Protein AF-Q74M76-F1 (afdb_monomer_lite)

Structure (mmCIF, N/CA/C/O backbone):
data_AF-Q74M76-F1
#
_entry.id   AF-Q74M76-F1
#
loop_
_atom_site.group_PDB
_atom_site.id
_atom_site.type_symbol
_atom_site.label_atom_id
_atom_site.label_alt_id
_atom_site.label_comp_id
_atom_site.label_asym_id
_atom_site.label_entity_id
_atom_site.label_seq_id
_atom_site.pdbx_PDB_ins_code
_atom_site.Cartn_x
_atom_site.Cartn_y
_atom_site.Cartn_z
_atom_site.occupancy
_atom_site.B_iso_or_equiv
_atom_site.auth_seq_id
_atom_site.auth_comp_id
_atom_site.auth_asym_id
_atom_site.auth_atom_id
_atom_site.pdbx_PDB_model_num
ATOM 1 N N . MET A 1 1 ? -13.321 13.549 22.723 1.00 61.47 1 MET A N 1
ATOM 2 C CA . MET A 1 1 ? -14.199 13.640 21.532 1.00 61.47 1 MET A CA 1
ATOM 3 C C . MET A 1 1 ? -13.593 14.545 20.461 1.00 61.47 1 MET A C 1
ATOM 5 O O . MET A 1 1 ? -13.295 14.030 19.397 1.00 61.47 1 MET A O 1
ATOM 9 N N . LYS A 1 2 ? -13.282 15.819 20.765 1.00 72.06 2 LYS A N 1
ATOM 10 C CA . LYS A 1 2 ? -12.642 16.755 19.813 1.00 72.06 2 LYS A CA 1
ATOM 11 C C . LYS A 1 2 ? -11.380 16.195 19.132 1.00 72.06 2 LYS A C 1
ATOM 13 O O . LYS A 1 2 ? -11.322 16.181 17.915 1.00 72.06 2 LYS A O 1
ATOM 18 N N . LYS A 1 3 ? -10.432 15.630 19.896 1.00 74.44 3 LYS A N 1
ATOM 19 C CA . LYS A 1 3 ? -9.195 15.039 19.337 1.00 74.44 3 LYS A CA 1
ATOM 20 C C . LYS A 1 3 ? -9.440 13.904 18.320 1.00 74.44 3 LYS A C 1
ATOM 22 O O . LYS A 1 3 ? -8.713 13.821 17.344 1.00 74.44 3 LYS A O 1
ATOM 27 N N . LYS A 1 4 ? -10.477 13.074 18.518 1.00 76.56 4 LYS A N 1
ATOM 28 C CA . LYS A 1 4 ? -10.824 11.963 17.605 1.00 76.56 4 LYS A CA 1
ATOM 29 C C . LYS A 1 4 ? -11.444 12.478 16.301 1.00 76.56 4 LYS A C 1
ATOM 31 O O . LYS A 1 4 ? -11.068 12.036 15.228 1.00 76.56 4 LYS A O 1
ATOM 36 N N . LEU A 1 5 ? -12.338 13.467 16.399 1.00 82.00 5 LEU A N 1
ATOM 37 C CA . LEU A 1 5 ? -12.917 14.120 15.219 1.00 82.00 5 LEU A CA 1
ATOM 38 C C . LEU A 1 5 ? -11.860 14.853 14.384 1.00 82.00 5 LEU A C 1
ATOM 40 O O . LEU A 1 5 ? -11.930 14.814 13.163 1.00 82.00 5 LEU A O 1
ATOM 44 N N . ILE A 1 6 ? -10.885 15.497 15.034 1.00 86.25 6 ILE A N 1
ATOM 45 C CA . ILE A 1 6 ? -9.780 16.177 14.342 1.00 86.25 6 ILE A CA 1
ATOM 46 C C . ILE A 1 6 ? -8.931 15.166 13.563 1.00 86.25 6 ILE A C 1
ATOM 48 O O . ILE A 1 6 ? -8.646 15.396 12.394 1.00 86.25 6 ILE A O 1
ATOM 52 N N . GLY A 1 7 ? -8.574 14.035 14.184 1.00 88.00 7 GLY A N 1
ATOM 53 C CA . GLY A 1 7 ? -7.841 12.966 13.500 1.00 88.00 7 GLY A CA 1
ATOM 54 C C . GLY A 1 7 ? -8.614 12.404 12.303 1.00 88.00 7 GLY A C 1
ATOM 55 O O . GLY A 1 7 ? -8.063 12.284 11.212 1.00 88.00 7 GLY A O 1
ATOM 56 N N . LEU A 1 8 ? -9.910 12.134 12.475 1.00 91.81 8 LEU A N 1
ATOM 57 C CA . LEU A 1 8 ? -10.761 11.662 11.384 1.00 91.81 8 LEU A CA 1
ATOM 58 C C . LEU A 1 8 ? -10.820 12.672 10.228 1.00 91.81 8 LEU A C 1
ATOM 60 O O . LEU A 1 8 ? -10.602 12.296 9.079 1.00 91.81 8 LEU A O 1
ATOM 64 N N . ALA A 1 9 ? -11.047 13.955 10.524 1.00 92.50 9 ALA A N 1
ATOM 65 C CA . ALA A 1 9 ? -11.061 15.011 9.512 1.00 92.50 9 ALA A CA 1
ATOM 66 C C . ALA A 1 9 ? -9.722 15.108 8.761 1.00 92.50 9 ALA A C 1
ATOM 68 O O . ALA A 1 9 ? -9.715 15.298 7.547 1.00 92.50 9 ALA A O 1
ATOM 69 N N . PHE A 1 10 ? -8.600 14.923 9.461 1.00 93.94 10 PHE A N 1
ATOM 70 C CA . PHE A 1 10 ? -7.272 14.876 8.854 1.00 93.94 10 PHE A CA 1
ATOM 71 C C . PHE A 1 10 ? -7.133 13.706 7.867 1.00 93.94 10 PHE A C 1
ATOM 73 O O . PHE A 1 10 ? -6.789 13.940 6.711 1.00 93.94 10 PHE A O 1
ATOM 80 N N . SER A 1 11 ? -7.483 12.478 8.273 1.00 95.12 11 SER A N 1
ATOM 81 C CA . SER A 1 11 ? -7.434 11.307 7.377 1.00 95.12 11 SER A CA 1
ATOM 82 C C . SER A 1 11 ? -8.343 11.459 6.150 1.00 95.12 11 SER A C 1
ATOM 84 O O . SER A 1 11 ? -7.926 11.198 5.028 1.00 95.12 11 SER A O 1
ATOM 86 N N . LEU A 1 12 ? -9.557 11.991 6.329 1.00 95.00 12 LEU A N 1
ATOM 87 C CA . LEU A 1 12 ? -10.479 12.234 5.217 1.00 95.00 12 LEU A CA 1
ATOM 88 C C . LEU A 1 12 ? -9.984 13.341 4.279 1.00 95.00 12 LEU A C 1
ATOM 90 O O . LEU A 1 12 ? -10.232 13.278 3.080 1.00 95.00 12 LEU A O 1
ATOM 94 N N . SER A 1 13 ? -9.271 14.342 4.801 1.00 96.00 13 SER A N 1
ATOM 95 C CA . SER A 1 13 ? -8.668 15.394 3.972 1.00 96.00 13 SER A CA 1
ATOM 96 C C . SER A 1 13 ? -7.556 14.836 3.084 1.00 96.00 13 SER A C 1
ATOM 98 O O . SER A 1 13 ? -7.474 15.212 1.917 1.00 96.00 13 SER A O 1
ATOM 100 N N . ILE A 1 14 ? -6.743 13.911 3.612 1.00 97.19 14 ILE A N 1
ATOM 101 C CA . ILE A 1 14 ? -5.742 13.177 2.825 1.00 97.19 14 ILE A CA 1
ATOM 102 C C . ILE A 1 14 ? -6.441 12.385 1.723 1.00 97.19 14 ILE A C 1
ATOM 104 O O . ILE A 1 14 ? -6.109 12.570 0.557 1.00 97.19 14 ILE A O 1
ATOM 108 N N . LEU A 1 15 ? -7.470 11.608 2.066 1.00 97.69 15 LEU A N 1
ATOM 109 C CA . LEU A 1 15 ? -8.213 10.814 1.091 1.00 97.69 15 LEU A CA 1
ATOM 110 C C . LEU A 1 15 ? -8.810 11.670 -0.035 1.00 97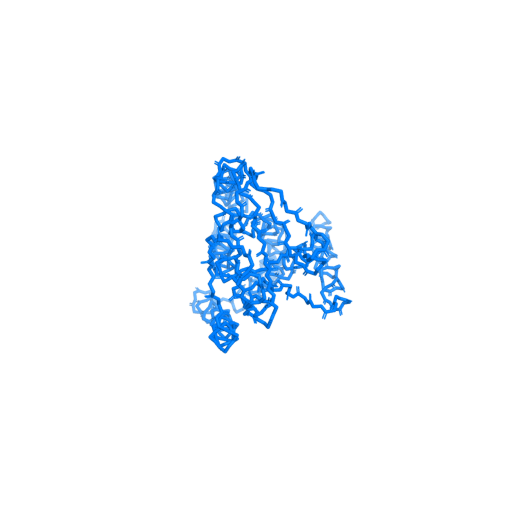.69 15 LEU A C 1
ATOM 112 O O . LEU A 1 15 ? -8.696 11.331 -1.211 1.00 97.69 15 LEU A O 1
ATOM 116 N N . LEU A 1 16 ? -9.430 12.804 0.303 1.00 97.50 16 LEU A N 1
ATOM 117 C CA . LEU A 1 16 ? -9.988 13.724 -0.691 1.00 97.50 16 LEU A CA 1
ATOM 118 C C . LEU A 1 16 ? -8.905 14.300 -1.609 1.00 97.50 16 LEU A C 1
ATOM 120 O O . LEU A 1 16 ? -9.110 14.383 -2.822 1.00 97.50 16 LEU A O 1
ATOM 124 N N . PHE A 1 17 ? -7.749 14.663 -1.051 1.00 97.50 17 PHE A N 1
ATOM 125 C CA . PHE A 1 17 ? -6.602 15.112 -1.834 1.00 97.50 17 PHE A CA 1
ATOM 126 C C . PHE A 1 17 ? -6.082 14.003 -2.760 1.00 97.50 17 PHE A C 1
ATOM 128 O O . PHE A 1 17 ? -5.868 14.247 -3.947 1.00 97.50 17 PHE A O 1
ATOM 135 N N . SER A 1 18 ? -5.955 12.774 -2.263 1.00 97.62 18 SER A N 1
ATOM 136 C CA . SER A 1 18 ? -5.535 11.610 -3.045 1.00 97.62 18 SER A CA 1
ATOM 137 C C . SER A 1 18 ? -6.489 11.315 -4.204 1.00 97.62 18 SER A C 1
ATOM 139 O O . SER A 1 18 ? -6.048 11.093 -5.333 1.00 97.62 18 SER A O 1
ATOM 141 N N . ILE A 1 19 ? -7.804 11.386 -3.967 1.00 97.25 19 ILE A N 1
ATOM 142 C CA . ILE A 1 19 ? -8.823 11.245 -5.017 1.00 97.25 19 ILE A CA 1
ATOM 143 C C . ILE A 1 19 ? -8.666 12.351 -6.063 1.00 97.25 19 ILE A C 1
ATOM 145 O O . ILE A 1 19 ? -8.650 12.060 -7.258 1.00 97.25 19 ILE A O 1
ATOM 149 N N . TYR A 1 20 ? -8.511 13.606 -5.633 1.00 96.88 20 TYR A N 1
ATOM 150 C CA . TYR A 1 20 ? -8.299 14.731 -6.543 1.00 96.88 20 TYR A CA 1
ATOM 151 C C . TYR A 1 20 ? -7.069 14.516 -7.438 1.00 96.88 20 TYR A C 1
ATOM 153 O O . TYR A 1 20 ? -7.154 14.678 -8.658 1.00 96.88 20 TYR A O 1
ATOM 161 N N . VAL A 1 21 ? -5.946 14.081 -6.860 1.00 96.25 21 VAL A N 1
ATOM 162 C CA . VAL A 1 21 ? -4.717 13.757 -7.597 1.00 96.25 21 VAL A CA 1
ATOM 163 C C . VAL A 1 21 ? -4.969 12.672 -8.642 1.00 96.25 21 VAL A C 1
ATOM 165 O O . VAL A 1 21 ? -4.580 12.833 -9.798 1.00 96.25 21 VAL A O 1
ATOM 168 N N . LEU A 1 22 ? -5.638 11.576 -8.277 1.00 95.25 22 LEU A N 1
ATOM 169 C CA . LEU A 1 22 ? -5.870 10.467 -9.204 1.00 95.25 22 LEU A CA 1
ATOM 170 C C . LEU A 1 22 ? -6.842 10.830 -10.330 1.00 95.25 22 LEU A C 1
ATOM 172 O O . LEU A 1 22 ? -6.616 10.420 -11.465 1.00 95.25 22 LEU A O 1
ATOM 176 N N . VAL A 1 23 ? -7.887 11.612 -10.047 1.00 95.31 23 VAL A N 1
ATOM 177 C CA . VAL A 1 23 ? -8.878 12.037 -11.053 1.00 95.31 23 VAL A CA 1
ATOM 178 C C . VAL A 1 23 ? -8.291 13.050 -12.038 1.00 95.31 23 VAL A C 1
ATOM 180 O O . VAL A 1 23 ? -8.629 13.024 -13.218 1.00 95.31 23 VAL A O 1
ATOM 183 N N . THR A 1 24 ? -7.403 13.933 -11.578 1.00 93.25 24 THR A N 1
ATOM 184 C CA . THR A 1 24 ? -6.751 14.942 -12.434 1.00 93.25 24 THR A CA 1
ATOM 185 C C . THR A 1 24 ? -5.546 14.401 -13.204 1.00 93.25 24 THR A C 1
ATOM 187 O O . THR A 1 24 ? -5.075 15.035 -14.149 1.00 93.25 24 THR A O 1
ATOM 190 N N . SER A 1 25 ? -5.047 13.221 -12.836 1.00 90.00 25 SER A N 1
ATOM 191 C CA . SER A 1 25 ? -3.897 12.599 -13.486 1.00 90.00 25 SER A CA 1
ATOM 192 C C . SER A 1 25 ? -4.278 11.934 -14.816 1.00 90.00 25 SER A C 1
ATOM 194 O O . SER A 1 25 ? -5.183 11.102 -14.837 1.00 90.00 25 SER A O 1
ATOM 196 N N . PRO A 1 26 ? -3.532 12.172 -15.918 1.00 86.12 26 PRO A N 1
ATOM 197 C CA . PRO A 1 26 ? -3.818 11.554 -17.221 1.00 86.12 26 PRO A CA 1
ATOM 198 C C . PRO A 1 26 ? -3.800 10.020 -17.200 1.00 86.12 26 PRO A C 1
ATOM 200 O O . PRO A 1 26 ? -4.505 9.365 -17.960 1.00 86.12 26 PRO A O 1
ATOM 203 N N . SER A 1 27 ? -2.962 9.442 -16.335 1.00 86.88 27 SER A N 1
ATOM 204 C CA . SER A 1 27 ? -2.901 8.005 -16.086 1.00 86.88 27 SER A CA 1
ATOM 205 C C . SER A 1 27 ? -2.688 7.777 -14.591 1.00 86.88 27 SER A C 1
ATOM 207 O O . SER A 1 27 ? -1.567 7.992 -14.116 1.00 86.88 27 SER A O 1
ATOM 209 N N . PRO A 1 28 ? -3.719 7.335 -13.846 1.00 82.75 28 PRO A N 1
ATOM 210 C CA . PRO A 1 28 ? -3.622 7.057 -12.411 1.00 82.75 28 PRO A CA 1
ATOM 211 C C . PRO A 1 28 ? -2.528 6.036 -12.070 1.00 82.75 28 PRO A C 1
ATOM 213 O O . PRO A 1 28 ? -1.797 6.200 -11.098 1.00 82.75 28 PRO A O 1
ATOM 216 N N . ILE A 1 29 ? -2.351 5.020 -12.920 1.00 87.88 29 ILE A N 1
ATOM 217 C CA . ILE A 1 29 ? -1.293 4.011 -12.795 1.00 87.88 29 ILE A CA 1
ATOM 218 C C . ILE A 1 29 ? -0.371 4.144 -14.005 1.00 87.88 29 ILE A C 1
ATOM 220 O O . ILE A 1 29 ? -0.730 3.754 -15.118 1.00 87.88 29 ILE A O 1
ATOM 224 N N . LYS A 1 30 ? 0.818 4.720 -13.809 1.00 90.38 30 LYS A N 1
ATOM 225 C CA . LYS A 1 30 ? 1.865 4.763 -14.840 1.00 90.38 30 LYS A CA 1
ATOM 226 C C . LYS A 1 30 ? 2.499 3.373 -14.931 1.00 90.38 30 LYS A C 1
ATOM 228 O O . LYS A 1 30 ? 2.915 2.829 -13.915 1.00 90.38 30 LYS A O 1
ATOM 233 N N . LYS A 1 31 ? 2.542 2.787 -16.126 1.00 90.38 31 LYS A N 1
ATOM 234 C CA . LYS A 1 31 ? 3.008 1.410 -16.366 1.00 90.38 31 LYS A CA 1
ATOM 235 C C . LYS A 1 31 ? 4.448 1.416 -16.872 1.00 90.38 31 LYS A C 1
ATOM 237 O O . LYS A 1 31 ? 4.804 2.288 -17.665 1.00 90.38 31 LYS A O 1
ATOM 242 N N . ASP A 1 32 ? 5.255 0.467 -16.420 1.00 88.69 32 ASP A N 1
ATOM 243 C CA . ASP A 1 32 ? 6.549 0.158 -17.030 1.00 88.69 32 ASP A CA 1
ATOM 244 C C . ASP A 1 32 ? 6.384 -0.772 -18.250 1.00 88.69 32 ASP A C 1
ATOM 246 O O . ASP A 1 32 ? 5.267 -1.142 -18.628 1.00 88.69 32 ASP A O 1
ATOM 250 N N . VAL A 1 33 ? 7.499 -1.178 -18.862 1.00 87.50 33 VAL A N 1
ATOM 251 C CA . VAL A 1 33 ? 7.494 -2.100 -20.012 1.00 87.50 33 VAL A CA 1
ATOM 252 C C . VAL A 1 33 ? 6.991 -3.502 -19.671 1.00 87.50 33 VAL A C 1
ATOM 254 O O . VAL A 1 33 ? 6.456 -4.174 -20.551 1.00 87.50 33 VAL A O 1
ATOM 257 N N . SER A 1 34 ? 7.085 -3.942 -18.413 1.00 88.06 34 SER A N 1
ATOM 258 C CA . SER A 1 34 ? 6.547 -5.239 -17.986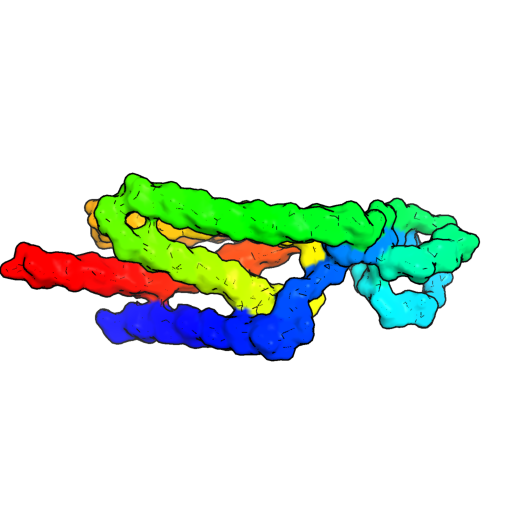 1.00 88.06 34 SER A CA 1
ATOM 259 C C . SER A 1 34 ? 5.014 -5.261 -17.993 1.00 88.06 34 SER A C 1
ATOM 261 O O . SER A 1 34 ? 4.419 -6.290 -18.308 1.00 88.06 34 SER A O 1
ATOM 263 N N . LEU A 1 35 ? 4.367 -4.121 -17.716 1.00 89.19 35 LEU A N 1
ATOM 264 C CA . LEU A 1 35 ? 2.907 -3.971 -17.751 1.00 89.19 35 LEU A CA 1
ATOM 265 C C . LEU A 1 35 ? 2.363 -3.451 -19.088 1.00 89.19 35 LEU A C 1
ATOM 267 O O . LEU A 1 35 ? 1.252 -3.815 -19.476 1.00 89.19 35 LEU A O 1
ATOM 271 N N . ALA A 1 36 ? 3.096 -2.578 -19.780 1.00 87.31 36 ALA A N 1
ATOM 272 C CA . ALA A 1 36 ? 2.669 -1.994 -21.054 1.00 87.31 36 ALA A CA 1
ATOM 273 C C . ALA A 1 36 ? 3.076 -2.838 -22.276 1.00 87.31 36 ALA A C 1
ATOM 275 O O . ALA A 1 36 ? 2.434 -2.753 -23.322 1.00 87.31 36 ALA A O 1
ATOM 276 N N . GLY A 1 37 ? 4.108 -3.671 -22.137 1.00 87.69 37 GLY A N 1
ATOM 277 C CA . GLY A 1 37 ? 4.821 -4.281 -23.254 1.00 87.69 37 GLY A CA 1
ATOM 278 C C . GLY A 1 37 ? 5.985 -3.407 -23.714 1.00 87.69 37 GLY A C 1
ATOM 279 O O . GLY A 1 37 ? 5.876 -2.185 -23.789 1.00 87.69 37 GLY A O 1
ATOM 280 N N . GLY A 1 38 ? 7.108 -4.037 -24.035 1.00 88.44 38 GLY A N 1
ATOM 281 C CA . GLY A 1 38 ? 8.336 -3.345 -24.403 1.00 88.44 38 GLY A CA 1
ATOM 282 C C . GLY A 1 38 ? 9.569 -4.199 -24.165 1.00 88.44 38 GLY A C 1
ATOM 283 O O . GLY A 1 38 ? 9.479 -5.412 -23.962 1.00 88.44 38 GLY A O 1
ATOM 284 N N . VAL A 1 39 ? 10.730 -3.562 -24.216 1.00 86.69 39 VAL A N 1
ATOM 285 C CA . VAL A 1 39 ? 12.017 -4.208 -23.974 1.00 86.69 39 VAL A CA 1
ATOM 286 C C . VAL A 1 39 ? 12.793 -3.387 -22.958 1.00 86.69 39 VAL A C 1
ATOM 288 O O . VAL A 1 39 ? 12.925 -2.174 -23.098 1.00 86.69 39 VAL A O 1
ATOM 291 N N . GLU A 1 40 ? 13.292 -4.073 -21.940 1.00 87.50 40 GLU A N 1
ATOM 292 C CA . GLU A 1 40 ? 14.191 -3.534 -20.929 1.00 87.50 40 GLU A CA 1
ATOM 293 C C . GLU A 1 40 ? 15.625 -3.899 -21.332 1.00 87.50 40 GLU A C 1
ATOM 295 O O . GLU A 1 40 ? 15.964 -5.081 -21.435 1.00 87.50 40 GLU A O 1
ATOM 300 N N . PHE A 1 41 ? 16.460 -2.899 -21.602 1.00 85.25 41 PHE A N 1
ATOM 301 C CA . PHE A 1 41 ? 17.867 -3.079 -21.962 1.00 85.25 41 PHE A CA 1
ATOM 302 C C . PHE A 1 41 ? 18.773 -2.861 -20.752 1.00 85.25 41 PHE A C 1
ATOM 304 O O . PHE A 1 41 ? 18.584 -1.908 -20.002 1.00 85.25 41 PHE A O 1
ATOM 311 N N . TYR A 1 42 ? 19.795 -3.702 -20.609 1.00 84.19 42 TYR A N 1
ATOM 312 C CA . TYR A 1 42 ? 20.839 -3.594 -19.593 1.00 84.19 42 TYR A CA 1
ATOM 313 C C . TYR A 1 42 ? 22.138 -3.198 -20.277 1.00 84.19 42 TYR A C 1
ATOM 315 O O . TYR A 1 42 ? 22.800 -4.028 -20.909 1.00 84.19 42 TYR A O 1
ATOM 323 N N . ILE A 1 43 ? 22.496 -1.923 -20.165 1.00 80.56 43 ILE A N 1
ATOM 324 C CA . ILE A 1 43 ? 23.662 -1.382 -20.854 1.00 80.56 43 ILE A CA 1
ATOM 325 C C . ILE A 1 43 ? 24.769 -1.090 -19.843 1.00 80.56 43 ILE A C 1
ATOM 327 O O . ILE A 1 43 ? 24.556 -0.286 -18.936 1.00 80.56 43 ILE A O 1
ATOM 331 N N . PRO A 1 44 ? 25.947 -1.724 -19.958 1.00 80.69 44 PRO A N 1
ATOM 332 C CA . PRO A 1 44 ? 27.071 -1.451 -19.070 1.00 80.69 44 PRO A CA 1
ATOM 333 C C . PRO A 1 44 ? 27.506 0.020 -19.138 1.00 80.69 44 PRO A C 1
ATOM 335 O O . PRO A 1 44 ? 27.642 0.583 -20.226 1.00 80.69 44 PRO A O 1
ATOM 338 N N . LYS A 1 45 ? 27.801 0.635 -17.987 1.00 76.50 45 LYS A N 1
ATOM 339 C CA . LYS A 1 45 ? 28.239 2.046 -17.909 1.00 76.50 45 LYS A CA 1
ATOM 340 C C . LYS A 1 45 ? 29.556 2.355 -18.632 1.00 76.50 45 LYS A C 1
ATOM 342 O O . LYS A 1 45 ? 29.859 3.514 -18.885 1.00 76.50 45 LYS A O 1
ATOM 347 N N . ASN A 1 46 ? 30.349 1.336 -18.953 1.00 74.31 46 ASN A N 1
ATOM 348 C CA . ASN A 1 46 ? 31.618 1.493 -19.661 1.00 74.31 46 ASN A CA 1
ATOM 349 C C . ASN A 1 46 ? 31.458 1.704 -21.183 1.00 74.31 46 ASN A C 1
ATOM 351 O O . ASN A 1 46 ? 32.461 1.912 -21.862 1.00 74.31 46 ASN A O 1
ATOM 355 N N . GLN A 1 47 ? 30.233 1.661 -21.723 1.00 70.25 47 GLN A N 1
ATOM 356 C CA . GLN A 1 47 ? 29.951 1.945 -23.132 1.00 70.25 47 GLN A CA 1
ATOM 357 C C . GLN A 1 47 ? 29.510 3.400 -23.340 1.00 70.25 47 GLN A C 1
ATOM 359 O O . GLN A 1 47 ? 28.655 3.920 -22.624 1.00 70.25 47 GLN A O 1
ATOM 364 N N . THR A 1 48 ? 30.048 4.056 -24.371 1.00 65.00 48 THR A N 1
ATOM 365 C CA . THR A 1 48 ? 29.613 5.389 -24.808 1.00 65.00 48 THR A CA 1
ATOM 366 C C . THR A 1 48 ? 28.241 5.307 -25.477 1.00 65.00 48 THR A C 1
ATOM 368 O O . THR A 1 48 ? 28.105 4.911 -26.635 1.00 65.00 48 THR A O 1
ATOM 371 N N . LEU A 1 49 ? 27.202 5.689 -24.734 1.00 66.81 49 LEU A N 1
ATOM 372 C CA . LEU A 1 49 ? 25.822 5.738 -25.209 1.00 66.81 49 LEU A CA 1
ATOM 373 C C . LEU A 1 49 ? 25.454 7.124 -25.734 1.00 66.81 49 LEU A C 1
ATOM 375 O O . LEU A 1 49 ? 25.632 8.132 -25.052 1.00 66.81 49 LEU A O 1
ATOM 379 N N . ASN A 1 50 ? 24.835 7.168 -26.914 1.00 67.94 50 ASN A N 1
ATOM 380 C CA . ASN A 1 50 ? 24.160 8.369 -27.387 1.00 67.94 50 ASN A CA 1
ATOM 381 C C . ASN A 1 50 ? 22.756 8.443 -26.760 1.00 67.94 50 ASN A C 1
ATOM 383 O O . ASN A 1 50 ? 21.775 8.001 -27.355 1.00 67.94 50 ASN A O 1
ATOM 387 N N . LEU A 1 51 ? 22.662 8.989 -25.542 1.00 64.44 51 LEU A N 1
ATOM 388 C CA . LEU A 1 51 ? 21.410 9.099 -24.768 1.00 64.44 51 LEU A CA 1
ATOM 389 C C . LEU A 1 51 ? 20.299 9.869 -25.505 1.00 64.44 51 LEU A C 1
ATOM 391 O O . LEU A 1 51 ? 19.117 9.693 -25.219 1.00 64.44 51 LEU A O 1
ATOM 395 N N . THR A 1 52 ? 20.662 10.678 -26.500 1.00 63.78 52 THR A N 1
ATOM 396 C CA . THR A 1 52 ? 19.724 11.403 -27.365 1.00 63.78 52 THR A CA 1
ATOM 397 C C . THR A 1 52 ? 18.831 10.480 -28.201 1.00 63.78 52 THR A C 1
ATOM 399 O O . THR A 1 52 ? 17.725 10.882 -28.560 1.00 63.78 52 THR A O 1
ATOM 402 N N . GLU A 1 53 ? 19.271 9.245 -28.479 1.00 64.75 53 GLU A N 1
ATOM 403 C CA . GLU A 1 53 ? 18.471 8.220 -29.172 1.00 64.75 53 GLU A CA 1
ATOM 404 C C . GLU A 1 53 ? 17.382 7.613 -28.273 1.00 64.75 53 GLU A C 1
ATOM 406 O O . GLU A 1 53 ? 16.425 7.032 -28.774 1.00 64.75 53 GLU A O 1
ATOM 411 N N . PHE A 1 54 ? 17.479 7.812 -26.955 1.00 65.81 54 PHE A N 1
ATOM 412 C CA . PHE A 1 54 ? 16.586 7.246 -25.944 1.00 65.81 54 PHE A CA 1
ATOM 413 C C . PHE A 1 54 ? 15.668 8.304 -25.309 1.00 65.81 54 PHE A C 1
ATOM 415 O O . PHE A 1 54 ? 15.245 8.157 -24.166 1.00 65.81 54 PHE A O 1
ATOM 422 N N . LYS A 1 55 ? 15.341 9.384 -26.034 1.00 57.44 55 LYS A N 1
ATOM 423 C CA . LYS A 1 55 ? 14.584 10.548 -25.520 1.00 57.44 55 LYS A CA 1
ATOM 424 C C . LYS A 1 55 ? 13.261 10.217 -24.811 1.00 57.44 55 LYS A C 1
ATOM 426 O O . LYS A 1 55 ? 12.849 10.973 -23.939 1.00 57.44 55 LYS A O 1
ATOM 431 N N . ASN A 1 56 ? 12.613 9.111 -25.180 1.00 59.41 56 ASN A N 1
ATOM 432 C CA . ASN A 1 56 ? 11.345 8.657 -24.598 1.00 59.41 56 ASN A CA 1
ATOM 433 C C . ASN A 1 56 ? 11.503 7.463 -23.639 1.00 59.41 56 ASN A C 1
ATOM 435 O O . ASN A 1 56 ? 10.504 6.928 -23.154 1.00 59.41 56 ASN A O 1
ATOM 439 N N . ALA A 1 57 ? 12.735 7.030 -23.375 1.00 65.06 57 ALA A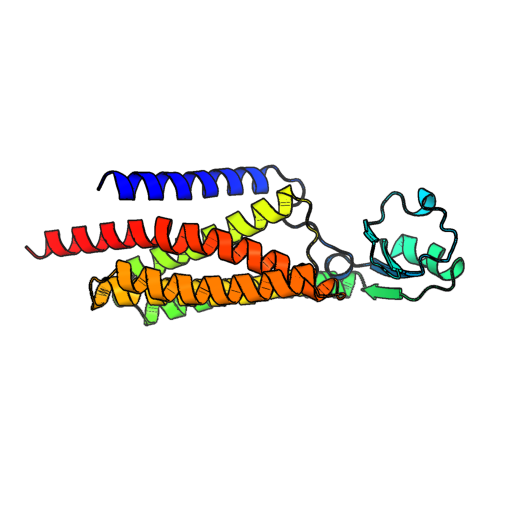 N 1
ATOM 440 C CA . ALA A 1 57 ? 13.013 5.874 -22.545 1.00 65.06 57 ALA A CA 1
ATOM 441 C C . ALA A 1 57 ? 13.123 6.254 -21.065 1.00 65.06 57 ALA A C 1
ATOM 443 O O . ALA A 1 57 ? 13.564 7.348 -20.708 1.00 65.06 57 ALA A O 1
ATOM 444 N N . ILE A 1 58 ? 12.742 5.332 -20.180 1.00 60.78 58 ILE A N 1
ATOM 445 C CA . ILE A 1 58 ? 13.026 5.488 -18.749 1.00 60.78 58 ILE A CA 1
ATOM 446 C C . ILE A 1 58 ? 14.430 4.967 -18.527 1.00 60.78 58 ILE A C 1
ATOM 448 O O . ILE A 1 58 ? 14.671 3.779 -18.723 1.00 60.78 58 ILE A O 1
ATOM 452 N N . ILE A 1 59 ? 15.335 5.850 -18.122 1.00 68.19 59 ILE A N 1
ATOM 453 C CA . ILE A 1 59 ? 16.704 5.482 -17.783 1.00 68.19 59 ILE A CA 1
ATOM 454 C C . ILE A 1 59 ? 16.781 5.393 -16.263 1.00 68.19 59 ILE A C 1
ATOM 456 O O . ILE A 1 59 ? 16.616 6.396 -15.569 1.00 68.19 59 ILE A O 1
ATOM 460 N N . LYS A 1 60 ? 17.010 4.189 -15.746 1.00 72.31 60 LYS A N 1
ATOM 461 C CA . LYS A 1 60 ? 17.381 3.973 -14.347 1.00 72.31 60 LYS A CA 1
ATOM 462 C C . LYS A 1 60 ? 18.870 3.691 -14.281 1.00 72.31 60 LYS A C 1
ATOM 464 O O . LYS A 1 60 ? 19.400 2.893 -15.053 1.00 72.31 60 LYS A O 1
ATOM 469 N N . GLU A 1 61 ? 19.543 4.357 -13.361 1.00 68.75 61 GLU A N 1
ATOM 470 C CA . GLU A 1 61 ? 20.978 4.225 -13.182 1.00 68.75 61 GLU A CA 1
ATOM 471 C C . GLU A 1 61 ? 21.275 3.318 -11.988 1.00 68.75 61 GLU A C 1
ATOM 473 O O . GLU A 1 61 ? 20.801 3.558 -10.881 1.00 68.75 61 GLU A O 1
ATOM 478 N N . THR A 1 62 ? 22.068 2.275 -12.221 1.00 71.38 62 THR A N 1
ATOM 479 C CA . THR A 1 62 ? 22.624 1.411 -11.169 1.00 71.38 62 THR A CA 1
ATOM 480 C C . THR A 1 62 ? 24.142 1.567 -11.129 1.00 71.38 62 THR A C 1
ATOM 482 O O . THR A 1 62 ? 24.723 2.209 -12.005 1.00 71.38 62 THR A O 1
ATOM 485 N N . ASP A 1 63 ? 24.823 0.968 -10.153 1.00 72.25 63 ASP A N 1
ATOM 486 C CA . ASP A 1 63 ? 26.288 1.059 -10.052 1.00 72.25 63 ASP A CA 1
ATOM 487 C C . ASP A 1 63 ? 27.014 0.503 -11.291 1.00 72.25 63 ASP A C 1
ATOM 489 O O . ASP A 1 63 ? 28.079 0.993 -11.656 1.00 72.25 63 ASP A O 1
ATOM 493 N N . GLN A 1 64 ? 26.428 -0.492 -11.968 1.00 75.00 64 GLN A N 1
ATOM 494 C CA . GLN A 1 64 ? 27.067 -1.239 -13.064 1.00 75.00 64 GLN A CA 1
ATOM 495 C C . GLN A 1 64 ? 26.405 -0.999 -14.436 1.00 75.00 64 GLN A C 1
ATOM 497 O O . GLN A 1 64 ? 27.089 -0.996 -15.463 1.00 75.00 64 GLN A O 1
ATOM 502 N N . TYR A 1 65 ? 25.086 -0.775 -14.464 1.00 77.69 65 TYR A N 1
ATOM 503 C CA . TYR A 1 65 ? 24.284 -0.711 -15.690 1.00 77.69 65 TYR A CA 1
ATOM 504 C C . TYR A 1 65 ? 23.365 0.518 -15.738 1.00 77.69 65 TYR A C 1
ATOM 506 O O . TYR A 1 65 ? 22.818 0.943 -14.717 1.00 77.69 65 TYR A O 1
ATOM 514 N N . TYR A 1 66 ? 23.118 1.019 -16.945 1.00 78.62 66 TYR A N 1
ATOM 515 C CA . TYR A 1 66 ? 21.914 1.770 -17.283 1.00 78.62 66 TYR A CA 1
ATOM 516 C C . TYR A 1 66 ? 20.817 0.782 -17.679 1.00 78.62 66 TYR A C 1
ATOM 518 O O . TYR A 1 66 ? 21.007 -0.026 -18.591 1.00 78.62 66 TYR A O 1
ATOM 526 N N . ILE A 1 67 ? 19.678 0.844 -16.994 1.00 80.31 67 ILE A N 1
ATOM 527 C CA . ILE A 1 67 ? 18.473 0.098 -17.355 1.00 80.31 67 ILE A CA 1
ATOM 528 C C . ILE A 1 67 ? 17.592 1.035 -18.169 1.00 80.31 67 ILE A C 1
ATOM 530 O O . ILE A 1 67 ? 17.235 2.111 -17.686 1.00 80.31 67 ILE A O 1
ATOM 534 N N . ILE A 1 68 ? 17.284 0.644 -19.404 1.00 83.25 68 ILE A N 1
ATOM 535 C CA . ILE A 1 68 ? 16.553 1.480 -20.354 1.00 83.25 68 ILE A CA 1
ATOM 536 C C . ILE A 1 68 ? 15.292 0.764 -20.828 1.00 83.25 68 ILE A C 1
ATOM 538 O O . ILE A 1 68 ? 15.363 -0.247 -21.527 1.00 83.25 68 ILE A O 1
ATOM 542 N N . ASP A 1 69 ? 14.145 1.338 -20.487 1.00 84.69 69 ASP A N 1
ATOM 543 C CA . ASP A 1 69 ? 12.828 0.853 -20.895 1.00 84.69 69 ASP A CA 1
ATOM 544 C C . ASP A 1 69 ? 12.407 1.477 -22.225 1.00 84.69 69 ASP A C 1
ATOM 546 O O . ASP A 1 69 ? 12.231 2.697 -22.312 1.00 84.69 69 ASP A O 1
ATOM 550 N N . VAL A 1 70 ? 12.195 0.645 -23.246 1.00 84.81 70 VAL A N 1
ATOM 551 C CA . VAL A 1 70 ? 11.850 1.094 -24.600 1.00 84.81 70 VAL A CA 1
ATOM 552 C C . VAL A 1 70 ? 10.562 0.422 -25.094 1.00 84.81 70 VAL A C 1
ATOM 554 O O . VAL A 1 70 ? 10.381 -0.785 -24.889 1.00 84.81 70 VAL A O 1
ATOM 557 N N . PRO A 1 71 ? 9.664 1.155 -25.784 1.00 84.31 71 PRO A N 1
ATOM 558 C CA . PRO A 1 71 ? 8.515 0.563 -26.463 1.00 84.31 71 PRO A CA 1
ATOM 559 C C . PRO A 1 71 ? 8.910 -0.537 -27.458 1.00 84.31 71 PRO A C 1
ATOM 561 O O . PRO A 1 71 ? 9.956 -0.482 -28.106 1.00 84.31 71 PRO A O 1
ATOM 564 N N . TYR A 1 72 ? 8.036 -1.532 -27.621 1.00 81.81 72 TYR A N 1
ATOM 565 C CA . TYR A 1 72 ? 8.314 -2.728 -28.427 1.00 81.81 72 TYR A CA 1
ATOM 566 C C . TYR A 1 72 ? 8.710 -2.415 -29.883 1.00 81.81 72 TYR A C 1
ATOM 568 O O . TYR A 1 72 ? 9.607 -3.048 -30.435 1.00 81.81 72 TYR A O 1
ATOM 576 N N . GLU A 1 73 ? 8.071 -1.414 -30.491 1.00 80.31 73 GLU A N 1
ATOM 577 C CA . GLU A 1 73 ? 8.306 -1.011 -31.885 1.00 80.31 73 GLU A CA 1
ATOM 578 C C . GLU A 1 73 ? 9.697 -0.397 -32.106 1.00 80.31 73 GLU A C 1
ATOM 580 O O . GLU A 1 73 ? 10.324 -0.604 -33.147 1.00 80.31 73 GLU A O 1
ATOM 585 N N . GLU A 1 74 ? 10.210 0.327 -31.112 1.00 80.00 74 GLU A N 1
ATOM 586 C CA . GLU A 1 74 ? 11.512 0.997 -31.172 1.00 80.00 74 GLU A CA 1
ATOM 587 C C . GLU A 1 74 ? 12.663 0.054 -30.787 1.00 80.00 74 GLU A C 1
ATOM 589 O O . GLU A 1 74 ? 13.789 0.207 -31.268 1.00 80.00 74 GLU A O 1
ATOM 594 N N . ALA A 1 75 ? 12.376 -0.978 -29.988 1.00 82.00 75 ALA A N 1
ATOM 595 C CA . ALA A 1 75 ? 13.375 -1.902 -29.462 1.00 82.00 75 ALA A CA 1
ATOM 596 C C . ALA A 1 75 ? 14.159 -2.658 -30.548 1.00 82.00 75 ALA A C 1
ATOM 598 O O . ALA A 1 75 ? 15.352 -2.921 -30.379 1.00 82.00 75 ALA A O 1
ATOM 599 N N . ASN A 1 76 ? 13.530 -2.981 -31.683 1.00 79.75 76 ASN A N 1
ATOM 600 C CA . ASN A 1 76 ? 14.193 -3.717 -32.766 1.00 79.75 76 ASN A CA 1
ATOM 601 C C . ASN A 1 76 ? 15.362 -2.935 -33.384 1.00 79.75 76 ASN A C 1
ATOM 603 O O . ASN A 1 76 ? 16.378 -3.537 -33.722 1.00 79.75 76 ASN A O 1
ATOM 607 N N . LYS A 1 77 ? 15.259 -1.599 -33.461 1.00 78.75 77 LYS A N 1
ATOM 608 C CA . LYS A 1 77 ? 16.333 -0.730 -33.979 1.00 78.75 77 LYS A CA 1
ATOM 609 C C . LYS A 1 77 ? 17.557 -0.716 -33.056 1.00 78.75 77 LYS A C 1
ATOM 611 O O . LYS A 1 77 ? 18.686 -0.587 -33.521 1.00 78.75 77 LYS A O 1
ATOM 616 N N . ILE A 1 78 ? 17.332 -0.863 -31.751 1.00 77.81 78 ILE A N 1
ATOM 617 C CA . ILE A 1 78 ? 18.380 -0.835 -30.722 1.00 77.81 78 ILE A CA 1
ATOM 618 C C . ILE A 1 78 ? 19.088 -2.190 -30.653 1.00 77.81 78 ILE A C 1
ATOM 620 O O . ILE A 1 78 ? 20.317 -2.230 -30.660 1.00 77.81 78 ILE A O 1
ATOM 624 N N . LYS A 1 79 ? 18.327 -3.295 -30.686 1.00 79.81 79 LYS A N 1
ATOM 625 C CA . LYS A 1 79 ? 18.866 -4.668 -30.704 1.00 79.81 79 LYS A CA 1
ATOM 626 C C . LYS A 1 79 ? 19.842 -4.908 -31.857 1.00 79.81 79 LYS A C 1
ATOM 628 O O . LYS A 1 79 ? 20.828 -5.610 -31.680 1.00 79.81 79 LYS A O 1
ATOM 633 N N . SER A 1 80 ? 19.580 -4.333 -33.033 1.00 75.38 80 SER A N 1
ATOM 634 C CA . SER A 1 80 ? 20.470 -4.474 -34.193 1.00 75.38 80 SER A CA 1
ATOM 635 C C . SER A 1 80 ? 21.746 -3.635 -34.101 1.00 75.38 80 SER A C 1
ATOM 637 O O . SER A 1 80 ? 22.706 -3.914 -34.812 1.00 75.38 80 SER A O 1
ATOM 639 N N . LYS A 1 81 ? 21.749 -2.581 -33.277 1.00 75.19 81 LYS A N 1
ATOM 640 C CA . LYS A 1 81 ? 22.827 -1.584 -33.221 1.00 75.19 81 LYS A CA 1
ATOM 641 C C . LYS A 1 81 ? 23.785 -1.803 -32.050 1.00 75.19 81 LYS A C 1
ATOM 643 O O . LYS A 1 81 ? 24.957 -1.454 -32.160 1.00 75.19 81 LYS A O 1
ATOM 648 N N . TYR A 1 82 ? 23.307 -2.386 -30.953 1.00 73.62 82 TYR A N 1
ATOM 649 C CA . TYR A 1 82 ? 24.077 -2.568 -29.725 1.00 73.62 82 TYR A CA 1
ATOM 650 C C . TYR A 1 82 ? 24.058 -4.031 -29.269 1.00 73.62 82 TYR A C 1
ATOM 652 O O . TYR A 1 82 ? 23.000 -4.652 -29.198 1.00 73.62 82 TYR A O 1
ATOM 660 N N . ASN A 1 83 ? 25.226 -4.570 -28.904 1.00 73.75 83 ASN A N 1
ATOM 661 C CA . ASN A 1 83 ? 25.331 -5.888 -28.274 1.00 73.75 83 ASN A CA 1
ATOM 662 C C . ASN A 1 83 ? 25.065 -5.761 -26.766 1.00 73.75 83 ASN A C 1
ATOM 664 O O . ASN A 1 83 ? 25.996 -5.647 -25.967 1.00 73.75 83 ASN A O 1
ATOM 668 N N . VAL A 1 84 ? 23.787 -5.694 -26.400 1.00 78.62 84 VAL A N 1
ATOM 669 C CA . VAL A 1 84 ? 23.323 -5.452 -25.028 1.00 78.62 84 VAL A CA 1
ATOM 670 C C . VAL A 1 84 ? 22.406 -6.572 -24.561 1.00 78.62 84 VAL A C 1
ATOM 672 O O . VAL A 1 84 ? 21.604 -7.103 -25.330 1.00 78.62 84 VAL A O 1
ATOM 675 N N . SER A 1 85 ? 22.503 -6.915 -23.279 1.00 84.38 85 SER A N 1
ATOM 676 C CA . SER A 1 85 ? 21.555 -7.826 -22.641 1.00 84.38 85 SER A CA 1
ATOM 677 C C . SER A 1 85 ? 20.187 -7.154 -22.560 1.00 84.38 85 SER A C 1
ATOM 679 O O . SER A 1 85 ? 20.094 -5.965 -22.258 1.00 84.38 85 SER A O 1
ATOM 681 N N . TYR A 1 86 ? 19.114 -7.899 -22.815 1.00 86.19 86 TYR A N 1
ATOM 682 C CA . TYR A 1 86 ? 17.760 -7.354 -22.764 1.00 86.19 86 TYR A CA 1
ATOM 683 C C . TYR A 1 86 ? 16.742 -8.366 -22.247 1.00 86.19 86 TYR A C 1
ATOM 685 O O . TYR A 1 86 ? 16.940 -9.579 -22.328 1.00 86.19 86 TYR A O 1
ATOM 693 N N . ARG A 1 87 ? 15.622 -7.848 -21.747 1.00 87.12 87 ARG A N 1
ATOM 694 C CA . ARG A 1 87 ? 14.440 -8.610 -21.351 1.00 87.12 87 ARG A CA 1
ATOM 695 C C . ARG A 1 87 ? 13.240 -8.098 -22.136 1.00 87.12 87 ARG A C 1
ATOM 697 O O . ARG A 1 87 ? 12.961 -6.905 -22.150 1.00 87.12 87 ARG A O 1
ATOM 704 N N . GLU A 1 88 ? 12.544 -9.000 -22.815 1.00 88.62 88 GLU A N 1
ATOM 705 C CA . GLU A 1 88 ? 11.431 -8.651 -23.698 1.00 88.62 88 GLU A CA 1
ATOM 706 C C . GLU A 1 88 ? 10.081 -9.025 -23.085 1.00 88.62 88 GLU A C 1
ATOM 708 O O . GLU A 1 88 ? 9.872 -10.151 -22.633 1.00 88.62 88 GLU A O 1
ATOM 713 N N . PHE A 1 89 ? 9.144 -8.082 -23.144 1.00 89.94 89 PHE A N 1
ATOM 714 C CA . PHE A 1 89 ? 7.763 -8.237 -22.714 1.00 89.94 89 PHE A CA 1
ATOM 715 C C . PHE A 1 89 ? 6.835 -8.008 -23.904 1.00 89.94 89 PHE A C 1
ATOM 717 O O . PHE A 1 89 ? 6.648 -6.884 -24.373 1.00 89.94 89 PHE A O 1
ATOM 724 N N . LYS A 1 90 ? 6.226 -9.086 -24.407 1.00 90.69 90 LYS A N 1
ATOM 725 C CA . LYS A 1 90 ? 5.281 -8.995 -25.527 1.00 90.69 90 LYS A CA 1
ATOM 726 C C . LYS A 1 90 ? 4.047 -8.172 -25.117 1.00 90.69 90 LYS A C 1
ATOM 728 O O . LYS A 1 90 ? 3.415 -8.540 -24.122 1.00 90.69 90 LYS A O 1
ATOM 733 N N . PRO A 1 91 ? 3.630 -7.150 -25.891 1.00 89.69 91 PRO A N 1
ATOM 734 C CA . PRO A 1 91 ? 2.496 -6.289 -25.534 1.00 89.69 91 PRO A CA 1
ATOM 735 C C . PRO A 1 91 ? 1.195 -7.040 -25.248 1.00 89.69 91 PRO A C 1
ATOM 737 O O . PRO A 1 91 ? 0.508 -6.747 -24.271 1.00 89.69 91 PRO A O 1
ATOM 740 N N . THR A 1 92 ? 0.876 -8.066 -26.041 1.00 91.94 92 THR A N 1
ATOM 741 C CA . THR A 1 92 ? -0.331 -8.883 -25.836 1.00 91.94 92 THR A CA 1
ATOM 742 C C . THR A 1 92 ? -0.297 -9.635 -24.505 1.00 91.94 92 THR A C 1
ATOM 744 O O . THR A 1 92 ? -1.303 -9.694 -23.802 1.00 91.94 92 THR A O 1
ATOM 747 N N . VAL A 1 93 ? 0.865 -10.180 -24.131 1.00 90.81 93 VAL A N 1
ATOM 748 C CA . VAL A 1 93 ? 1.044 -10.911 -22.869 1.00 90.81 93 VAL A CA 1
ATOM 749 C C . VAL A 1 93 ? 0.963 -9.942 -21.692 1.00 90.81 93 VAL A C 1
ATOM 751 O O . VAL A 1 93 ? 0.191 -10.183 -20.769 1.00 90.81 93 VAL A O 1
ATOM 754 N N . ALA A 1 94 ? 1.679 -8.816 -21.759 1.00 89.75 94 ALA A N 1
ATOM 755 C CA . ALA A 1 94 ? 1.675 -7.781 -20.726 1.00 89.75 94 ALA A CA 1
ATOM 756 C C . ALA A 1 94 ? 0.265 -7.212 -20.477 1.00 89.75 94 ALA A C 1
ATOM 758 O O . ALA A 1 94 ? -0.189 -7.144 -19.335 1.00 89.75 94 ALA A O 1
ATOM 759 N N . SER A 1 95 ? -0.479 -6.900 -21.546 1.00 89.94 95 SER A N 1
ATOM 760 C CA . SER A 1 95 ? -1.859 -6.406 -21.454 1.00 89.94 95 SER A CA 1
ATOM 761 C C . SER A 1 95 ? -2.804 -7.426 -20.811 1.00 89.94 95 SER A C 1
ATOM 763 O O . SER A 1 95 ? -3.601 -7.067 -19.941 1.00 89.94 95 SER A O 1
ATOM 765 N N . ASN A 1 96 ? -2.696 -8.705 -21.187 1.00 92.94 96 ASN A N 1
ATOM 766 C CA . ASN A 1 96 ? -3.505 -9.770 -20.593 1.00 92.94 96 ASN A CA 1
ATOM 767 C C . ASN A 1 96 ? -3.166 -9.977 -19.112 1.00 92.94 96 ASN A C 1
ATOM 769 O O . ASN A 1 96 ? -4.078 -10.046 -18.293 1.00 92.94 96 ASN A O 1
ATOM 773 N N . PHE A 1 97 ? -1.880 -9.996 -18.749 1.00 90.75 97 PHE A N 1
ATOM 774 C CA . PHE A 1 97 ? -1.455 -10.066 -17.349 1.00 90.75 97 PHE A CA 1
ATOM 775 C C . PHE A 1 97 ? -1.973 -8.884 -16.534 1.00 90.75 97 PHE A C 1
ATOM 777 O O . PHE A 1 97 ? -2.501 -9.087 -15.445 1.00 90.75 97 PHE A O 1
ATOM 784 N N . TYR A 1 98 ? -1.882 -7.662 -17.063 1.00 90.94 98 TYR A N 1
ATOM 785 C CA . TYR A 1 98 ? -2.407 -6.478 -16.389 1.00 90.94 98 TYR A CA 1
ATOM 786 C C . TYR A 1 98 ? -3.917 -6.589 -16.142 1.00 90.94 98 TYR A C 1
ATOM 788 O O . TYR A 1 98 ? -4.370 -6.350 -15.025 1.00 90.94 98 TYR A O 1
ATOM 796 N N . LYS A 1 99 ? -4.700 -7.008 -17.145 1.00 92.38 99 LYS A N 1
ATOM 797 C CA . LYS A 1 99 ? -6.147 -7.235 -16.980 1.00 92.38 99 LYS A CA 1
ATOM 798 C C . LYS A 1 99 ? -6.435 -8.292 -15.915 1.00 92.38 99 LYS A C 1
ATOM 800 O O . LYS A 1 99 ? -7.273 -8.055 -15.047 1.00 92.38 99 LYS A O 1
ATOM 805 N N . SER A 1 100 ? -5.713 -9.413 -15.943 1.00 93.62 100 SER A N 1
ATOM 806 C CA . SER A 1 100 ? -5.841 -10.466 -14.935 1.00 93.62 100 SER A CA 1
ATOM 807 C C . SER A 1 100 ? -5.506 -9.952 -13.535 1.00 93.62 100 SER A C 1
ATOM 809 O O . SER A 1 100 ? -6.273 -10.204 -12.612 1.00 93.62 100 SER A O 1
ATOM 811 N N . LEU A 1 101 ? -4.436 -9.166 -13.374 1.00 92.25 101 LEU A N 1
ATOM 812 C CA . LEU A 1 101 ? -4.062 -8.561 -12.092 1.00 92.25 101 LEU A CA 1
ATOM 813 C C . LEU A 1 101 ? -5.150 -7.622 -11.570 1.00 92.25 101 LEU A C 1
ATOM 815 O O . LEU A 1 101 ? -5.555 -7.754 -10.422 1.00 92.25 101 LEU A O 1
ATOM 819 N N . ILE A 1 102 ? -5.682 -6.726 -12.404 1.00 91.88 102 ILE A N 1
ATOM 820 C CA . ILE A 1 102 ? -6.775 -5.837 -11.983 1.00 91.88 102 ILE A CA 1
ATOM 821 C C . ILE A 1 102 ? -8.019 -6.643 -11.590 1.00 91.88 102 ILE A C 1
ATOM 823 O O . ILE A 1 102 ? -8.624 -6.362 -10.557 1.00 91.88 102 ILE A O 1
ATOM 827 N N . SER A 1 103 ? -8.374 -7.680 -12.356 1.00 93.75 103 SER A N 1
ATOM 828 C CA . SER A 1 103 ? -9.509 -8.541 -12.007 1.00 93.75 103 SER A CA 1
ATOM 829 C C . SER A 1 103 ? -9.287 -9.280 -10.682 1.00 93.75 103 SER A C 1
ATOM 831 O O . SER A 1 103 ? -10.157 -9.254 -9.816 1.00 93.75 103 SER A O 1
ATOM 833 N N . ALA A 1 104 ? -8.099 -9.855 -10.474 1.00 93.81 104 ALA A N 1
ATOM 834 C CA . ALA A 1 104 ? -7.731 -10.541 -9.242 1.00 93.81 104 ALA A CA 1
ATOM 835 C C . ALA A 1 104 ? -7.750 -9.588 -8.042 1.00 93.81 104 ALA A C 1
ATOM 837 O O . ALA A 1 104 ? -8.185 -9.972 -6.960 1.00 93.81 104 ALA A O 1
ATOM 838 N N . PHE A 1 105 ? -7.329 -8.337 -8.235 1.00 91.62 105 PHE A N 1
ATOM 839 C CA . PHE A 1 105 ? -7.352 -7.318 -7.193 1.00 91.62 105 PHE A CA 1
ATOM 840 C C . PHE A 1 105 ? -8.788 -7.008 -6.756 1.00 91.62 105 PHE A C 1
ATOM 842 O O . PHE A 1 105 ? -9.090 -7.046 -5.566 1.00 91.62 105 PHE A O 1
ATOM 849 N N . ILE A 1 106 ? -9.709 -6.824 -7.706 1.00 92.56 106 ILE A N 1
ATOM 850 C CA . ILE A 1 106 ? -11.137 -6.632 -7.406 1.00 92.56 106 ILE A CA 1
ATOM 851 C C . ILE A 1 106 ? -11.704 -7.852 -6.665 1.00 92.56 106 ILE A C 1
ATOM 853 O O . ILE A 1 106 ? -12.359 -7.695 -5.634 1.00 92.56 106 ILE A O 1
ATOM 857 N N . PHE A 1 107 ? -11.410 -9.070 -7.134 1.00 94.25 107 PHE A N 1
ATOM 858 C CA . PHE A 1 107 ? -11.844 -10.294 -6.456 1.00 94.25 107 PHE A CA 1
ATOM 859 C C . PHE A 1 107 ? -11.264 -10.429 -5.043 1.00 94.25 107 PHE A C 1
ATOM 861 O O . PHE A 1 107 ? -11.983 -10.869 -4.150 1.00 94.25 107 PHE A O 1
ATOM 868 N N . SER A 1 108 ? -10.017 -10.009 -4.804 1.00 91.88 108 SER A N 1
ATOM 869 C CA . SER A 1 108 ? -9.435 -10.022 -3.456 1.00 91.88 108 SER A CA 1
ATOM 870 C C . SER A 1 108 ? -10.164 -9.078 -2.501 1.00 91.88 108 SER A C 1
ATOM 872 O O . SER A 1 108 ? -10.451 -9.472 -1.375 1.00 91.88 108 SER A O 1
ATOM 874 N N . PHE A 1 109 ? -10.563 -7.886 -2.958 1.00 89.94 109 PHE A N 1
ATOM 875 C CA . PHE A 1 109 ? -11.344 -6.951 -2.143 1.00 89.94 109 PHE A CA 1
ATOM 876 C C . PHE A 1 109 ? -12.721 -7.512 -1.787 1.00 89.94 109 PHE A C 1
ATOM 878 O O . PHE A 1 109 ? -13.163 -7.395 -0.644 1.00 89.94 109 PHE A O 1
ATOM 885 N N . LEU A 1 110 ? -13.383 -8.169 -2.743 1.00 93.25 110 LEU A N 1
ATOM 886 C CA . LEU A 1 110 ? -14.655 -8.846 -2.492 1.00 93.25 110 LEU A CA 1
ATOM 887 C C . LEU A 1 110 ? -14.489 -10.004 -1.502 1.00 93.25 110 LEU A C 1
ATOM 889 O O . LEU A 1 110 ? -15.267 -10.111 -0.557 1.00 93.25 110 LEU A O 1
ATOM 893 N N . ALA A 1 111 ? -13.463 -10.840 -1.678 1.00 93.50 111 ALA A N 1
ATOM 894 C CA . ALA A 1 111 ? -13.184 -11.964 -0.788 1.00 93.50 111 ALA A CA 1
ATOM 895 C C . ALA A 1 111 ? -12.881 -11.502 0.646 1.00 93.50 111 ALA A C 1
ATOM 897 O O . ALA A 1 111 ? -13.420 -12.065 1.597 1.00 93.50 111 ALA A O 1
ATOM 898 N N . VAL A 1 112 ? -12.085 -10.439 0.804 1.00 92.69 112 VAL A N 1
ATOM 899 C CA . VAL A 1 112 ? -11.830 -9.798 2.102 1.00 92.69 112 VAL A CA 1
ATOM 900 C C . VAL A 1 112 ? -13.133 -9.286 2.710 1.00 92.69 112 VAL A C 1
ATOM 902 O O . VAL A 1 112 ? -13.416 -9.580 3.868 1.00 92.69 112 VAL A O 1
ATOM 905 N N . GLY A 1 113 ? -13.962 -8.576 1.940 1.00 92.19 113 GLY A N 1
ATOM 906 C CA . GLY A 1 113 ? -15.234 -8.054 2.439 1.00 92.19 113 GLY A CA 1
ATOM 907 C C . GLY A 1 113 ? -16.185 -9.152 2.923 1.00 92.19 113 GLY A C 1
ATOM 908 O O . GLY A 1 113 ? -16.764 -9.033 4.003 1.00 92.19 113 GLY A O 1
ATOM 909 N N . VAL A 1 114 ? -16.293 -10.250 2.169 1.00 93.81 114 VAL A N 1
ATOM 910 C CA . VAL A 1 114 ? -17.082 -11.429 2.559 1.00 93.81 114 VAL A CA 1
ATOM 911 C C . VAL A 1 114 ? -16.507 -12.084 3.817 1.00 93.81 114 VAL A C 1
ATOM 913 O O . VAL A 1 114 ? -17.259 -12.388 4.739 1.00 93.81 114 VAL A O 1
ATOM 916 N N . SER A 1 115 ? -15.185 -12.259 3.890 1.00 91.81 115 SER A N 1
ATOM 917 C CA . SER A 1 115 ? -14.511 -12.829 5.063 1.00 91.81 115 SER A CA 1
ATOM 918 C C . SER A 1 115 ? -14.794 -12.015 6.330 1.00 91.81 115 SER A C 1
ATOM 920 O O . SER A 1 115 ? -15.240 -12.562 7.340 1.00 91.81 115 SER A O 1
ATOM 922 N N . LEU A 1 116 ? -14.646 -10.688 6.256 1.00 91.75 116 LEU A N 1
ATOM 923 C CA . LEU A 1 116 ? -14.927 -9.786 7.374 1.00 91.75 116 LEU A CA 1
ATOM 924 C C . LEU A 1 116 ? -16.400 -9.840 7.796 1.00 91.75 116 LEU A C 1
ATOM 926 O O . LEU A 1 116 ? -16.691 -9.812 8.989 1.00 91.75 116 LEU A O 1
ATOM 930 N N . PHE A 1 117 ? -17.326 -9.940 6.839 1.00 91.56 117 PHE A N 1
ATOM 931 C CA . PHE A 1 117 ? -18.755 -10.055 7.132 1.00 91.56 117 PHE A CA 1
ATOM 932 C C . PHE A 1 117 ? -19.097 -11.321 7.928 1.00 91.56 117 PHE A C 1
ATOM 934 O O . PHE A 1 117 ? -19.929 -11.260 8.828 1.00 91.56 117 PHE A O 1
ATOM 941 N N . PHE A 1 118 ? -18.448 -12.452 7.637 1.00 91.50 118 PHE A N 1
ATOM 942 C CA . PHE A 1 118 ? -18.629 -13.677 8.424 1.00 91.50 118 PHE A CA 1
ATOM 943 C C . PHE A 1 118 ? -17.915 -13.633 9.777 1.00 91.50 118 PHE A C 1
ATOM 945 O O . PHE A 1 118 ? -18.395 -14.234 10.737 1.00 91.50 118 PHE A O 1
ATOM 952 N N . PHE A 1 119 ? -16.785 -12.931 9.862 1.00 87.81 119 PHE A N 1
ATOM 953 C CA . PHE A 1 119 ? -16.003 -12.830 11.091 1.00 87.81 119 PHE A CA 1
ATOM 954 C C . PHE A 1 119 ? -16.672 -11.927 12.141 1.00 87.81 119 PHE A C 1
ATOM 956 O O . PHE A 1 119 ? -16.728 -12.270 13.321 1.00 87.81 119 PHE A O 1
ATOM 963 N N . PHE A 1 120 ? -17.219 -10.779 11.729 1.00 87.25 120 PHE A N 1
ATOM 964 C CA . PHE A 1 120 ? -17.800 -9.800 12.648 1.00 87.25 120 PHE A CA 1
ATOM 965 C C . PHE A 1 120 ? -19.324 -9.905 12.744 1.00 87.25 120 PHE A C 1
ATOM 967 O O . PHE A 1 120 ? -20.041 -9.799 11.756 1.00 87.25 120 PHE A O 1
ATOM 974 N N . LYS A 1 121 ? -19.843 -9.975 13.977 1.00 84.06 121 LYS A N 1
ATOM 975 C CA . LYS A 1 121 ? -21.295 -10.028 14.246 1.00 84.06 121 LYS A CA 1
ATOM 976 C C . LYS A 1 121 ? -22.052 -8.765 13.818 1.00 84.06 121 LYS A C 1
ATOM 978 O O . LYS A 1 121 ? -23.234 -8.839 13.499 1.00 84.06 121 LYS A O 1
ATOM 983 N N . ASN A 1 122 ? -21.406 -7.597 13.871 1.00 86.88 122 ASN A N 1
ATOM 984 C CA . ASN A 1 122 ? -22.017 -6.323 13.493 1.00 86.88 122 ASN A CA 1
ATOM 985 C C . ASN A 1 122 ? -21.539 -5.909 12.089 1.00 86.88 122 ASN A C 1
ATOM 987 O O . ASN A 1 122 ? -20.349 -5.621 11.938 1.00 86.88 122 ASN A O 1
ATOM 991 N N . PRO A 1 123 ? -22.442 -5.788 11.094 1.00 86.50 123 PRO A N 1
ATOM 992 C CA . PRO A 1 123 ? -22.084 -5.499 9.702 1.00 86.50 123 PRO A CA 1
ATOM 993 C C . PRO A 1 123 ? -21.464 -4.110 9.491 1.00 86.50 123 PRO A C 1
ATOM 995 O O . PRO A 1 123 ? -20.850 -3.861 8.455 1.00 86.50 123 PRO A O 1
ATOM 998 N N . LEU A 1 124 ? -21.572 -3.207 10.472 1.00 89.31 124 LEU A N 1
ATOM 999 C CA . LEU A 1 124 ? -20.909 -1.907 10.413 1.00 89.31 124 LEU A CA 1
ATOM 1000 C C . LEU A 1 124 ? -19.388 -2.022 10.583 1.00 89.31 124 LEU A C 1
ATOM 1002 O O . LEU A 1 124 ? -18.671 -1.224 9.992 1.00 89.31 124 LEU A O 1
ATOM 1006 N N . ILE A 1 125 ? -18.876 -3.014 11.322 1.00 90.44 125 ILE A N 1
ATOM 1007 C CA . ILE A 1 125 ? -17.423 -3.176 11.524 1.00 90.44 125 ILE A CA 1
ATOM 1008 C C . ILE A 1 125 ? -16.720 -3.531 10.199 1.00 90.44 125 ILE A C 1
ATOM 1010 O O . ILE A 1 125 ? -15.801 -2.803 9.823 1.00 90.44 125 ILE A O 1
ATOM 1014 N N . PRO A 1 126 ? -17.171 -4.545 9.426 1.00 91.88 126 PRO A N 1
ATOM 1015 C CA . PRO A 1 126 ? -16.637 -4.809 8.090 1.00 91.88 126 PRO A CA 1
ATOM 1016 C C . PRO A 1 126 ? -16.682 -3.587 7.174 1.00 91.88 126 PRO A C 1
ATOM 1018 O O . PRO A 1 126 ? -15.712 -3.323 6.473 1.00 91.88 126 PRO A O 1
ATOM 1021 N N . ALA A 1 127 ? -17.772 -2.812 7.196 1.00 93.00 127 ALA A N 1
ATOM 1022 C CA . ALA A 1 127 ? -17.908 -1.629 6.348 1.00 93.00 127 ALA A CA 1
ATOM 1023 C C . ALA A 1 127 ? -16.861 -0.547 6.671 1.00 93.00 127 ALA A C 1
ATOM 1025 O O . ALA A 1 127 ? -16.268 0.026 5.757 1.00 93.00 127 ALA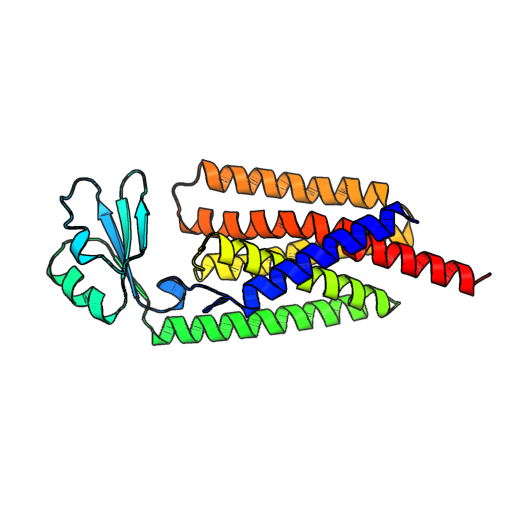 A O 1
ATOM 1026 N N . LEU A 1 128 ? -16.600 -0.292 7.959 1.00 93.62 128 LEU A N 1
ATOM 1027 C CA . LEU A 1 128 ? -15.569 0.655 8.400 1.00 93.62 128 LEU A CA 1
ATOM 1028 C C . LEU A 1 128 ? -14.157 0.177 8.035 1.00 93.62 128 LEU A C 1
ATOM 1030 O O . LEU A 1 128 ? -13.344 0.966 7.554 1.00 93.62 128 LEU A O 1
ATOM 1034 N N . THR A 1 129 ? -13.889 -1.119 8.194 1.00 94.19 129 THR A N 1
ATOM 1035 C CA . THR A 1 129 ? -12.611 -1.723 7.807 1.00 94.19 129 THR A CA 1
ATOM 1036 C C . THR A 1 129 ? -12.386 -1.650 6.295 1.00 94.19 129 THR A C 1
ATOM 1038 O O . THR A 1 129 ? -11.315 -1.236 5.857 1.00 94.19 129 THR A O 1
ATOM 1041 N N . ILE A 1 130 ? -13.398 -1.970 5.481 1.00 94.88 130 ILE A N 1
ATOM 1042 C CA . ILE A 1 130 ? -13.324 -1.851 4.015 1.00 94.88 130 ILE A CA 1
ATOM 1043 C C . ILE A 1 130 ? -13.074 -0.398 3.599 1.00 94.88 130 ILE A C 1
ATOM 1045 O O . ILE A 1 130 ? -12.281 -0.159 2.691 1.00 94.88 130 ILE A O 1
ATOM 1049 N N . LEU A 1 131 ? -13.696 0.578 4.270 1.00 95.25 131 LEU A N 1
ATOM 1050 C CA . LEU A 1 131 ? -13.439 1.991 4.000 1.00 95.25 131 LEU A CA 1
ATOM 1051 C C . LEU A 1 131 ? -11.959 2.340 4.206 1.00 95.25 131 LEU A C 1
ATOM 1053 O O . LEU A 1 131 ? -11.365 2.955 3.326 1.00 95.25 131 LEU A O 1
ATOM 1057 N N . ALA A 1 132 ? -11.352 1.916 5.317 1.00 96.00 132 ALA A N 1
ATOM 1058 C CA . ALA A 1 132 ? -9.933 2.160 5.580 1.00 96.00 132 ALA A CA 1
ATOM 1059 C C . ALA A 1 132 ? -9.013 1.448 4.573 1.00 96.00 132 ALA A C 1
ATOM 1061 O O . ALA A 1 132 ? -8.059 2.052 4.086 1.00 96.00 132 ALA A O 1
ATOM 1062 N N . LEU A 1 133 ? -9.339 0.209 4.189 1.00 95.75 133 LEU A N 1
ATOM 1063 C CA . LEU A 1 133 ? -8.625 -0.548 3.151 1.00 95.75 133 LEU A CA 1
ATOM 1064 C C . LEU A 1 133 ? -8.656 0.158 1.788 1.00 95.75 133 LEU A C 1
ATOM 1066 O O . LEU A 1 133 ? -7.649 0.211 1.081 1.00 95.75 133 LEU A O 1
ATOM 1070 N N . VAL A 1 134 ? -9.807 0.718 1.414 1.00 95.94 134 VAL A N 1
ATOM 1071 C CA . VAL A 1 134 ? -9.949 1.488 0.174 1.00 95.94 134 VAL A CA 1
ATOM 1072 C C . VAL A 1 134 ? -9.163 2.797 0.259 1.00 95.94 134 VAL A C 1
ATOM 1074 O O . VAL A 1 134 ? -8.437 3.109 -0.687 1.00 95.94 134 VAL A O 1
ATOM 1077 N N . SER A 1 135 ? -9.237 3.523 1.383 1.00 97.31 135 SER A N 1
ATOM 1078 C CA . SER A 1 135 ? -8.425 4.730 1.601 1.00 97.31 135 SER A CA 1
ATOM 1079 C C . SER A 1 135 ? -6.938 4.435 1.431 1.00 97.31 135 SER A C 1
ATOM 1081 O O . SER A 1 135 ? -6.248 5.125 0.690 1.00 97.31 135 SER A O 1
ATOM 1083 N N . ASN A 1 136 ? -6.467 3.343 2.036 1.00 97.12 136 ASN A N 1
ATOM 1084 C CA . ASN A 1 136 ? -5.085 2.890 1.968 1.00 97.12 136 ASN A CA 1
ATOM 1085 C C . ASN A 1 136 ? -4.584 2.718 0.538 1.00 97.12 136 ASN A C 1
ATOM 1087 O O . ASN A 1 136 ? -3.524 3.236 0.182 1.00 97.12 136 ASN A O 1
ATOM 1091 N N . VAL A 1 137 ? -5.344 2.020 -0.304 1.00 96.06 137 VAL A N 1
ATOM 1092 C CA . VAL A 1 137 ? -4.959 1.826 -1.705 1.00 96.06 137 VAL A CA 1
ATOM 1093 C C . VAL A 1 137 ? -5.000 3.143 -2.475 1.00 96.06 137 VAL A C 1
ATOM 1095 O O . VAL A 1 137 ? -4.068 3.426 -3.226 1.00 96.06 137 VAL A O 1
ATOM 1098 N N . ILE A 1 138 ? -6.033 3.966 -2.281 1.00 97.25 138 ILE A N 1
ATOM 1099 C CA . ILE A 1 138 ? -6.170 5.255 -2.971 1.00 97.25 138 ILE A CA 1
ATOM 1100 C C . ILE A 1 138 ? -5.008 6.191 -2.624 1.00 97.25 138 ILE A C 1
ATOM 1102 O O . ILE A 1 138 ? -4.370 6.723 -3.532 1.00 97.25 138 ILE A O 1
ATOM 1106 N N . ASP A 1 139 ? -4.692 6.346 -1.340 1.00 98.06 139 ASP A N 1
ATOM 1107 C CA . ASP A 1 139 ? -3.610 7.213 -0.874 1.00 98.06 139 ASP A CA 1
ATOM 1108 C C . ASP A 1 139 ? -2.245 6.735 -1.379 1.00 98.06 139 ASP A C 1
ATOM 1110 O O . ASP A 1 139 ? -1.435 7.525 -1.872 1.00 98.06 139 ASP A O 1
ATOM 1114 N N . THR A 1 140 ? -2.023 5.419 -1.357 1.00 97.50 140 THR A N 1
ATOM 1115 C CA . THR A 1 140 ? -0.798 4.804 -1.882 1.00 97.50 140 THR A CA 1
ATOM 1116 C C . THR A 1 140 ? -0.636 5.071 -3.374 1.00 97.50 140 THR A C 1
ATOM 1118 O O . THR A 1 140 ? 0.426 5.511 -3.820 1.00 97.50 140 THR A O 1
ATOM 1121 N N . LEU A 1 141 ? -1.688 4.833 -4.162 1.00 96.88 141 LEU A N 1
ATOM 1122 C CA . LEU A 1 141 ? -1.664 5.067 -5.603 1.00 96.88 141 LEU A CA 1
ATOM 1123 C C . LEU A 1 141 ? -1.466 6.551 -5.925 1.00 96.88 141 LEU A C 1
ATOM 1125 O O . LEU A 1 141 ? -0.695 6.872 -6.830 1.00 96.88 141 LEU A O 1
ATOM 1129 N N . ALA A 1 142 ? -2.117 7.451 -5.185 1.00 97.62 142 ALA A N 1
ATOM 1130 C CA . ALA A 1 142 ? -1.985 8.890 -5.378 1.00 97.62 142 ALA A CA 1
ATOM 1131 C C . ALA A 1 142 ? -0.554 9.362 -5.110 1.00 97.62 142 ALA A C 1
ATOM 1133 O O . ALA A 1 142 ? 0.045 10.027 -5.956 1.00 97.62 142 ALA A O 1
ATOM 1134 N N . PHE A 1 143 ? 0.032 8.960 -3.980 1.00 97.31 143 PHE A N 1
ATOM 1135 C CA . PHE A 1 143 ? 1.405 9.321 -3.638 1.00 97.31 143 PHE A CA 1
ATOM 1136 C C . PHE A 1 143 ? 2.410 8.799 -4.671 1.00 97.31 143 PHE A C 1
ATOM 1138 O O . PHE A 1 143 ? 3.261 9.549 -5.152 1.00 97.31 143 PHE A O 1
ATOM 1145 N N . LEU A 1 144 ? 2.280 7.530 -5.073 1.00 96.44 144 LEU A N 1
ATOM 1146 C CA . LEU A 1 144 ? 3.139 6.933 -6.096 1.00 96.44 144 LEU A CA 1
ATOM 1147 C C . LEU A 1 144 ? 2.978 7.631 -7.456 1.00 96.44 144 LEU A C 1
ATOM 1149 O O . LEU A 1 144 ? 3.958 7.812 -8.182 1.00 96.44 144 LEU A O 1
ATOM 1153 N N . ASN A 1 145 ? 1.769 8.085 -7.798 1.00 95.12 145 ASN A N 1
ATOM 1154 C CA . ASN A 1 145 ? 1.543 8.852 -9.018 1.00 95.12 145 ASN A CA 1
ATOM 1155 C C . ASN A 1 145 ? 2.284 10.199 -9.009 1.00 95.12 145 ASN A C 1
ATOM 1157 O O . ASN A 1 145 ? 2.933 10.535 -10.012 1.00 95.12 145 ASN A O 1
ATOM 1161 N N . LEU A 1 146 ? 2.219 10.922 -7.880 1.00 94.62 146 LEU A N 1
ATOM 1162 C CA . LEU A 1 146 ? 2.847 12.235 -7.683 1.00 94.62 146 LEU A CA 1
ATOM 1163 C C . LEU A 1 146 ? 4.360 12.178 -7.865 1.00 94.62 146 LEU A C 1
ATOM 1165 O O . LEU A 1 146 ? 4.926 13.022 -8.555 1.00 94.62 146 LEU A O 1
ATOM 1169 N N . ILE A 1 147 ? 5.009 11.151 -7.316 1.00 94.06 147 ILE A N 1
ATOM 1170 C CA . ILE A 1 147 ? 6.457 10.957 -7.482 1.00 94.06 147 ILE A CA 1
ATOM 1171 C C . ILE A 1 147 ? 6.830 10.389 -8.862 1.00 94.06 147 ILE A C 1
ATOM 1173 O O . ILE A 1 147 ? 7.998 10.127 -9.135 1.00 94.06 147 ILE A O 1
ATOM 1177 N N . GLY A 1 148 ? 5.849 10.164 -9.744 1.00 90.00 148 GLY A N 1
ATOM 1178 C CA . GLY A 1 148 ? 6.080 9.643 -11.088 1.00 90.00 148 GLY A CA 1
ATOM 1179 C C . GLY A 1 148 ? 6.459 8.165 -11.135 1.00 90.00 148 GLY A C 1
ATOM 1180 O O . GLY A 1 148 ? 7.012 7.724 -12.144 1.00 90.00 148 GLY A O 1
ATOM 1181 N N . PHE A 1 149 ? 6.151 7.401 -10.085 1.00 91.69 149 PHE A N 1
ATOM 1182 C CA . PHE A 1 149 ? 6.483 5.985 -10.003 1.00 91.69 149 PHE A CA 1
ATOM 1183 C C . PHE A 1 149 ? 5.807 5.194 -11.127 1.00 91.69 149 PHE A C 1
ATOM 1185 O O . PHE A 1 149 ? 4.624 5.386 -11.424 1.00 91.69 149 PHE A O 1
ATOM 1192 N N . LYS A 1 150 ? 6.567 4.287 -11.747 1.00 90.75 150 LYS A N 1
ATOM 1193 C CA . LYS A 1 150 ? 6.077 3.388 -12.792 1.00 90.75 150 LYS A CA 1
ATOM 1194 C C . LYS A 1 150 ? 5.943 1.987 -12.225 1.00 90.75 150 LYS A C 1
ATOM 1196 O O . LYS A 1 150 ? 6.918 1.411 -11.753 1.00 90.75 150 LYS A O 1
ATOM 1201 N N . PHE A 1 151 ? 4.728 1.462 -12.280 1.00 92.31 151 PHE A N 1
ATOM 1202 C CA . PHE A 1 151 ? 4.412 0.140 -11.780 1.00 92.31 151 PHE A CA 1
ATOM 1203 C C . PHE A 1 151 ? 4.939 -0.927 -12.731 1.00 92.31 151 PHE A C 1
ATOM 1205 O O . PHE A 1 151 ? 4.676 -0.869 -13.932 1.00 92.31 151 PHE A O 1
ATOM 1212 N N . SER A 1 152 ? 5.626 -1.908 -12.155 1.00 91.81 152 SER A N 1
ATOM 1213 C CA . SER A 1 152 ? 5.933 -3.193 -12.766 1.00 91.81 152 SER A CA 1
ATOM 1214 C C . SER A 1 152 ? 4.912 -4.246 -12.356 1.00 91.81 152 SER A C 1
ATOM 1216 O O . SER A 1 152 ? 4.125 -4.038 -11.430 1.00 91.81 152 SER A O 1
ATOM 1218 N N . ILE A 1 153 ? 4.936 -5.414 -13.004 1.00 90.38 153 ILE A N 1
ATOM 1219 C CA . ILE A 1 153 ? 4.141 -6.573 -12.565 1.00 90.38 153 ILE A CA 1
ATOM 1220 C C . ILE A 1 153 ? 4.414 -6.873 -11.085 1.00 90.38 153 ILE A C 1
ATOM 1222 O O . ILE A 1 153 ? 3.482 -7.076 -10.312 1.00 90.38 153 ILE A O 1
ATOM 1226 N N . ALA A 1 154 ? 5.685 -6.856 -10.678 1.00 92.38 154 ALA A N 1
ATOM 1227 C CA . ALA A 1 154 ? 6.090 -7.174 -9.314 1.00 92.38 154 ALA A CA 1
ATOM 1228 C C . ALA A 1 154 ? 5.652 -6.101 -8.307 1.00 92.38 154 ALA A C 1
ATOM 1230 O O . ALA A 1 154 ? 5.155 -6.433 -7.233 1.00 92.38 154 ALA A O 1
ATOM 1231 N N . SER A 1 155 ? 5.784 -4.817 -8.651 1.00 94.81 155 SER A N 1
ATOM 1232 C CA . SER A 1 155 ? 5.349 -3.733 -7.764 1.00 94.81 155 SER A CA 1
ATOM 1233 C C . SER A 1 155 ? 3.823 -3.603 -7.707 1.00 94.81 155 SER A C 1
ATOM 1235 O O . SER A 1 155 ? 3.284 -3.098 -6.732 1.00 94.81 155 SER A O 1
ATOM 1237 N N . LEU A 1 156 ? 3.101 -4.043 -8.742 1.00 93.38 156 LEU A N 1
ATOM 1238 C CA . LEU A 1 156 ? 1.645 -4.163 -8.685 1.00 93.38 156 LEU A CA 1
ATOM 1239 C C . LEU A 1 156 ? 1.235 -5.375 -7.836 1.00 93.38 156 LEU A C 1
ATOM 1241 O O . LEU A 1 156 ? 0.303 -5.278 -7.046 1.00 93.38 156 LEU A O 1
ATOM 1245 N N . ALA A 1 157 ? 1.962 -6.492 -7.938 1.00 92.44 157 ALA A N 1
ATOM 1246 C CA . ALA A 1 157 ? 1.755 -7.666 -7.092 1.00 92.44 157 ALA A CA 1
ATOM 1247 C C . ALA A 1 157 ? 1.984 -7.358 -5.600 1.00 92.44 157 ALA A C 1
ATOM 1249 O O . ALA A 1 157 ? 1.267 -7.880 -4.749 1.00 92.44 157 ALA A O 1
ATOM 1250 N N . SER A 1 158 ? 2.919 -6.465 -5.259 1.00 95.31 158 SER A N 1
ATOM 1251 C CA . SER A 1 158 ? 3.126 -6.067 -3.863 1.00 95.31 158 SER A CA 1
ATOM 1252 C C . SER A 1 158 ? 1.955 -5.273 -3.268 1.00 95.31 158 SER A C 1
ATOM 1254 O O . SER A 1 158 ? 1.791 -5.297 -2.051 1.00 95.31 158 SER A O 1
ATOM 1256 N N . LEU A 1 159 ? 1.067 -4.672 -4.078 1.00 94.25 159 LEU A N 1
ATOM 1257 C CA . LEU A 1 159 ? -0.191 -4.109 -3.563 1.00 94.25 159 LEU A CA 1
ATOM 1258 C C . LEU A 1 159 ? -1.108 -5.185 -2.964 1.00 94.25 159 LEU A C 1
ATOM 1260 O O . LEU A 1 159 ? -1.830 -4.895 -2.019 1.00 94.25 159 LEU A O 1
ATOM 1264 N N . PHE A 1 160 ? -1.073 -6.427 -3.457 1.00 93.06 160 PHE A N 1
ATOM 1265 C CA . PHE A 1 160 ? -1.849 -7.524 -2.862 1.00 93.06 160 PHE A CA 1
ATOM 1266 C C . PHE A 1 160 ? -1.318 -7.889 -1.476 1.00 93.06 160 PHE A C 1
ATOM 1268 O O . PHE A 1 160 ? -2.093 -8.077 -0.542 1.00 93.06 160 PHE A O 1
ATOM 1275 N N . MET A 1 161 ? 0.009 -7.942 -1.337 1.00 93.19 161 MET A N 1
ATOM 1276 C CA . MET A 1 161 ? 0.661 -8.158 -0.045 1.00 93.19 161 MET A CA 1
ATOM 1277 C C . MET A 1 161 ? 0.351 -7.011 0.925 1.00 93.19 161 MET A C 1
ATOM 1279 O O . MET A 1 161 ? 0.060 -7.260 2.091 1.00 93.19 161 MET A O 1
ATOM 1283 N N . PHE A 1 162 ? 0.353 -5.770 0.432 1.00 95.06 162 PHE A N 1
ATOM 1284 C CA . PHE A 1 162 ? -0.056 -4.606 1.211 1.00 95.06 162 PHE A CA 1
ATOM 1285 C C . PHE A 1 162 ? -1.502 -4.715 1.710 1.00 95.06 162 PHE A C 1
ATOM 1287 O O . PHE A 1 162 ? -1.752 -4.499 2.893 1.00 95.06 162 PHE A O 1
ATOM 1294 N N . VAL A 1 163 ? -2.445 -5.080 0.835 1.00 92.75 163 VAL A N 1
ATOM 1295 C CA . VAL A 1 163 ? -3.851 -5.268 1.223 1.00 92.75 163 VAL A CA 1
ATOM 1296 C C . VAL A 1 163 ? -3.966 -6.325 2.318 1.00 92.75 163 VAL A C 1
ATOM 1298 O O . VAL A 1 163 ? -4.621 -6.062 3.319 1.00 92.75 163 VAL A O 1
ATOM 1301 N N . GLY A 1 164 ? -3.291 -7.472 2.181 1.00 91.69 164 GLY A N 1
ATOM 1302 C CA . GLY A 1 164 ? -3.277 -8.509 3.219 1.00 91.69 164 GLY A CA 1
ATOM 1303 C C . GLY A 1 164 ? -2.786 -7.978 4.567 1.00 91.69 164 GLY A C 1
ATOM 1304 O O . GLY A 1 164 ? -3.477 -8.113 5.571 1.00 91.69 164 GLY A O 1
ATOM 1305 N N . TYR A 1 165 ? -1.659 -7.265 4.561 1.00 92.19 165 TYR A N 1
ATOM 1306 C CA . TYR A 1 165 ? -1.111 -6.652 5.768 1.00 92.19 165 TYR A CA 1
ATOM 1307 C C . TYR A 1 165 ? -2.084 -5.659 6.427 1.00 92.19 165 TYR A C 1
ATOM 1309 O O . TYR A 1 165 ? -2.268 -5.659 7.642 1.00 92.19 165 TYR A O 1
ATOM 1317 N N . SER A 1 166 ? -2.722 -4.809 5.620 1.00 94.06 166 SER A N 1
ATOM 1318 C CA . SER A 1 166 ? -3.689 -3.825 6.106 1.00 94.06 166 SER A CA 1
ATOM 1319 C C . SER A 1 166 ? -4.942 -4.483 6.694 1.00 94.06 166 SER A C 1
ATOM 1321 O O . SER A 1 166 ? -5.498 -3.999 7.680 1.00 94.06 166 SER A O 1
ATOM 1323 N N . VAL A 1 167 ? -5.392 -5.611 6.134 1.00 93.69 167 VAL A N 1
ATOM 1324 C CA . VAL A 1 167 ? -6.501 -6.387 6.710 1.00 93.69 167 VAL A CA 1
ATOM 1325 C C . VAL A 1 167 ? -6.125 -6.892 8.103 1.00 93.69 167 VAL A C 1
ATOM 1327 O O . VAL A 1 167 ? -6.920 -6.721 9.028 1.00 93.69 167 VAL A O 1
ATOM 1330 N N . ASP A 1 168 ? -4.916 -7.431 8.277 1.00 93.38 168 ASP A N 1
ATOM 1331 C CA . ASP A 1 168 ? -4.450 -7.974 9.559 1.00 93.38 168 ASP A CA 1
ATOM 1332 C C . ASP A 1 168 ? -4.448 -6.907 10.668 1.00 93.38 168 ASP A C 1
ATOM 1334 O O . ASP A 1 168 ? -4.974 -7.133 11.762 1.00 93.38 168 ASP A O 1
ATOM 1338 N N . THR A 1 169 ? -3.922 -5.707 10.390 1.00 94.69 169 THR A N 1
ATOM 1339 C CA . THR A 1 169 ? -3.884 -4.610 11.376 1.00 94.69 169 THR A CA 1
ATOM 1340 C C . THR A 1 169 ? -5.276 -4.062 11.691 1.00 94.69 169 THR A C 1
ATOM 1342 O O . THR A 1 169 ? -5.559 -3.729 12.846 1.00 94.69 169 THR A O 1
ATOM 1345 N N . ASN A 1 170 ? -6.178 -4.013 10.705 1.00 94.44 170 ASN A N 1
ATOM 1346 C CA . ASN A 1 170 ? -7.562 -3.594 10.923 1.00 94.44 170 ASN A CA 1
ATOM 1347 C C . ASN A 1 170 ? -8.375 -4.618 11.730 1.00 94.44 170 ASN A C 1
ATOM 1349 O O . ASN A 1 170 ? -9.205 -4.219 12.555 1.00 94.44 170 ASN A O 1
ATOM 1353 N N . ILE A 1 171 ? -8.147 -5.919 11.521 1.00 92.12 171 ILE A N 1
ATOM 1354 C CA . ILE A 1 171 ? -8.773 -6.978 12.324 1.00 92.12 171 ILE A CA 1
ATOM 1355 C C . ILE A 1 171 ? -8.272 -6.892 13.766 1.00 92.12 171 ILE A C 1
ATOM 1357 O O . ILE A 1 171 ? -9.104 -6.794 14.666 1.00 92.12 171 ILE A O 1
ATOM 1361 N N . LEU A 1 172 ? -6.952 -6.809 13.979 1.00 93.25 172 LEU A N 1
ATOM 1362 C CA . LEU A 1 172 ? -6.349 -6.655 15.309 1.00 93.25 172 LEU A CA 1
ATOM 1363 C C . LEU A 1 172 ? -6.926 -5.448 16.062 1.00 93.25 172 LEU A C 1
ATOM 1365 O O . LEU A 1 172 ? -7.289 -5.552 17.234 1.00 93.25 172 LEU A O 1
ATOM 1369 N N . LEU A 1 173 ? -7.020 -4.295 15.391 1.00 94.00 173 LEU A N 1
ATOM 1370 C CA . LEU A 1 173 ? -7.638 -3.096 15.954 1.00 94.00 173 LEU A CA 1
ATOM 1371 C C . LEU A 1 173 ? -9.089 -3.361 16.367 1.00 94.00 173 LEU A C 1
ATOM 1373 O O . LEU A 1 173 ? -9.492 -2.992 17.470 1.00 94.00 173 LEU A O 1
ATOM 1377 N N . SER A 1 174 ? -9.870 -3.969 15.476 1.00 92.12 174 SER A N 1
ATOM 1378 C CA . SER A 1 174 ? -11.293 -4.206 15.703 1.00 92.12 174 SER A CA 1
ATOM 1379 C C . SER A 1 174 ? -11.520 -5.166 16.868 1.00 92.12 174 SER A C 1
ATOM 1381 O O . SER A 1 174 ? -12.305 -4.857 17.758 1.00 92.12 174 SER A O 1
ATOM 1383 N N . GLU A 1 175 ? -10.790 -6.277 16.911 1.00 89.38 175 GLU A N 1
ATOM 1384 C CA . GLU A 1 175 ? -10.846 -7.281 17.976 1.00 89.38 175 GLU A CA 1
ATOM 1385 C C . GLU A 1 175 ? -10.489 -6.670 19.340 1.00 89.38 175 GLU A C 1
ATOM 1387 O O . GLU A 1 175 ? -11.323 -6.628 20.246 1.00 89.38 175 GLU A O 1
ATOM 1392 N N . LYS A 1 176 ? -9.301 -6.065 19.466 1.00 89.44 176 LYS A N 1
ATOM 1393 C CA . LYS A 1 176 ? -8.822 -5.487 20.734 1.00 89.44 176 LYS A CA 1
ATOM 1394 C C . LYS A 1 176 ? -9.695 -4.342 21.254 1.00 89.44 176 LYS A C 1
ATOM 1396 O O . LYS A 1 176 ? -9.827 -4.146 22.463 1.00 89.44 176 LYS A O 1
ATOM 1401 N N . VAL A 1 177 ? -10.297 -3.549 20.367 1.00 89.56 177 VAL A N 1
ATOM 1402 C CA . VAL A 1 177 ? -11.177 -2.442 20.777 1.00 89.56 177 VAL A CA 1
ATOM 1403 C C . VAL A 1 177 ? -12.563 -2.930 21.184 1.00 89.56 177 VAL A C 1
ATOM 1405 O O . VAL A 1 177 ? -13.159 -2.340 22.087 1.00 89.56 177 VAL A O 1
ATOM 1408 N N . LEU A 1 178 ? -13.096 -3.953 20.517 1.00 85.00 178 LEU A N 1
ATOM 1409 C CA . LEU A 1 178 ? -14.452 -4.437 20.766 1.00 85.00 178 LEU A CA 1
ATOM 1410 C C . LEU A 1 178 ? -14.520 -5.427 21.925 1.00 85.00 178 LEU A C 1
ATOM 1412 O O . LEU A 1 178 ? -15.470 -5.357 22.700 1.00 85.00 178 LEU A O 1
ATOM 1416 N N . GLU A 1 179 ? -13.536 -6.315 22.055 1.00 80.94 179 GLU A N 1
ATOM 1417 C CA . GLU A 1 179 ? -13.543 -7.359 23.083 1.00 80.94 179 GLU A CA 1
ATOM 1418 C C . GLU A 1 179 ? -12.888 -6.893 24.385 1.00 80.94 179 GLU A C 1
ATOM 1420 O O . GLU A 1 179 ? -13.442 -7.088 25.464 1.00 80.94 179 GLU A O 1
ATOM 1425 N N . GLU A 1 180 ? -11.740 -6.218 24.295 1.00 79.94 180 GLU A N 1
ATOM 1426 C CA . GLU A 1 180 ? -10.953 -5.832 25.476 1.00 79.94 180 GLU A CA 1
ATOM 1427 C C . GLU A 1 180 ? -11.123 -4.355 25.858 1.00 79.94 180 GLU A C 1
ATOM 1429 O O . GLU A 1 180 ? -10.679 -3.918 26.921 1.00 79.94 180 GLU A O 1
ATOM 1434 N N . GLY A 1 181 ? -11.728 -3.543 24.984 1.00 81.94 181 GLY A N 1
ATOM 1435 C CA . GLY A 1 181 ? -11.832 -2.095 25.180 1.00 81.94 181 GLY A CA 1
ATOM 1436 C C . GLY A 1 181 ? -10.477 -1.373 25.195 1.00 81.94 181 GLY A C 1
ATOM 1437 O O . GLY A 1 181 ? -10.413 -0.198 25.571 1.00 81.94 181 GLY A O 1
ATOM 1438 N N . ASN A 1 182 ? -9.389 -2.037 24.781 1.00 87.31 182 ASN A N 1
ATOM 1439 C CA . ASN A 1 182 ? -8.021 -1.557 24.962 1.00 87.31 182 ASN A CA 1
ATOM 1440 C C . ASN A 1 182 ? -7.381 -1.085 23.649 1.00 87.31 182 ASN A C 1
ATOM 1442 O O . ASN A 1 182 ? -6.474 -1.696 23.087 1.00 87.31 182 ASN A O 1
ATOM 1446 N N . TYR A 1 183 ? -7.817 0.089 23.187 1.00 89.50 183 TYR A N 1
ATOM 1447 C CA . TYR A 1 183 ? -7.253 0.733 21.995 1.00 89.50 183 TYR A CA 1
ATOM 1448 C C . TYR A 1 183 ? -5.732 0.963 22.087 1.00 89.50 183 TYR A C 1
ATOM 1450 O O . TYR A 1 183 ? -5.030 0.906 21.081 1.00 89.50 183 TYR A O 1
ATOM 1458 N N . LYS A 1 184 ? -5.207 1.252 23.286 1.00 90.62 184 LYS A N 1
ATOM 1459 C CA . LYS A 1 184 ? -3.781 1.561 23.464 1.00 90.62 184 LYS A CA 1
ATOM 1460 C C . LYS A 1 184 ? -2.917 0.324 23.237 1.00 90.62 184 LYS A C 1
ATOM 1462 O O . LYS A 1 184 ? -1.875 0.433 22.601 1.00 90.62 184 LYS A O 1
ATOM 1467 N N . GLU A 1 185 ? -3.345 -0.823 23.748 1.00 90.44 185 GLU A N 1
ATOM 1468 C CA . GLU A 1 185 ? -2.653 -2.091 23.528 1.00 90.44 185 GLU A CA 1
ATOM 1469 C C . GLU A 1 185 ? -2.722 -2.517 22.063 1.00 90.44 185 GLU A C 1
ATOM 1471 O O . GLU A 1 185 ? -1.686 -2.845 21.491 1.00 90.44 185 GLU A O 1
ATOM 1476 N N . ALA A 1 186 ? -3.898 -2.395 21.433 1.00 92.69 186 ALA A N 1
ATOM 1477 C CA . ALA A 1 186 ? -4.055 -2.623 19.998 1.00 92.69 186 ALA A CA 1
ATOM 1478 C C . ALA A 1 186 ? -3.029 -1.811 19.192 1.00 92.69 186 ALA A C 1
ATOM 1480 O O . ALA A 1 186 ? -2.313 -2.355 18.355 1.00 92.69 186 ALA A O 1
ATOM 1481 N N . LEU A 1 187 ? -2.919 -0.517 19.510 1.00 94.00 187 LEU A N 1
ATOM 1482 C CA . LEU A 1 187 ? -2.020 0.415 18.840 1.00 94.00 187 LEU A CA 1
ATOM 1483 C C . LEU A 1 187 ? -0.547 0.075 19.064 1.00 94.00 187 LEU A C 1
ATOM 1485 O O . LEU A 1 187 ? 0.228 0.137 18.117 1.00 94.00 187 LEU A O 1
ATOM 1489 N N . ILE A 1 188 ? -0.141 -0.293 20.282 1.00 94.38 188 ILE A N 1
ATOM 1490 C CA . ILE A 1 188 ? 1.251 -0.681 20.553 1.00 94.38 188 ILE A CA 1
ATOM 1491 C C . ILE A 1 188 ? 1.606 -1.936 19.751 1.00 94.38 188 ILE A C 1
ATOM 1493 O O . ILE A 1 188 ? 2.582 -1.917 19.005 1.00 94.38 188 ILE A O 1
ATOM 1497 N N . THR A 1 189 ? 0.790 -2.987 19.848 1.00 93.88 189 THR A N 1
ATOM 1498 C CA . THR A 1 189 ? 1.029 -4.257 19.152 1.00 93.88 189 THR A CA 1
ATOM 1499 C C . THR A 1 189 ? 1.058 -4.063 17.641 1.00 93.88 189 THR A C 1
ATOM 1501 O O . THR A 1 189 ? 2.005 -4.479 16.974 1.00 93.88 189 THR A O 1
ATOM 1504 N N . GLY A 1 190 ? 0.055 -3.377 17.097 1.00 93.81 190 GLY A N 1
ATOM 1505 C CA . GLY A 1 190 ? -0.048 -3.145 15.666 1.00 93.81 190 GLY A CA 1
ATOM 1506 C C . GLY A 1 190 ? 1.082 -2.274 15.120 1.00 93.81 190 GLY A C 1
ATOM 1507 O O . GLY A 1 190 ? 1.713 -2.647 14.135 1.00 93.81 190 GLY A O 1
ATOM 1508 N N . LEU A 1 191 ? 1.433 -1.173 15.795 1.00 95.31 191 LEU A N 1
ATOM 1509 C CA . LEU A 1 191 ? 2.567 -0.347 15.370 1.00 95.31 191 LEU A CA 1
ATOM 1510 C C . LEU A 1 191 ? 3.902 -1.089 15.473 1.00 95.31 191 LEU A C 1
ATOM 1512 O O . LEU A 1 191 ? 4.764 -0.874 14.625 1.00 95.31 191 LEU A O 1
ATOM 1516 N N . SER A 1 192 ? 4.095 -1.974 16.455 1.00 95.25 192 SER A N 1
ATOM 1517 C CA . SER A 1 192 ? 5.297 -2.816 16.524 1.00 95.25 192 SER A CA 1
ATOM 1518 C C . SER A 1 192 ? 5.400 -3.773 15.329 1.00 95.25 192 SER A C 1
ATOM 1520 O O . SER A 1 192 ? 6.475 -3.893 14.732 1.00 95.25 192 SER A O 1
ATOM 1522 N N . LEU A 1 193 ? 4.289 -4.400 14.924 1.00 93.56 193 LEU A N 1
ATOM 1523 C CA . LEU A 1 193 ? 4.233 -5.234 13.716 1.00 93.56 193 LEU A CA 1
ATOM 1524 C C . LEU A 1 193 ? 4.542 -4.416 12.451 1.00 93.56 193 LEU A C 1
ATOM 1526 O O . LEU A 1 193 ? 5.248 -4.886 11.556 1.00 93.56 193 LEU A O 1
ATOM 1530 N N . THR A 1 194 ? 4.042 -3.181 12.359 1.00 95.25 194 THR A N 1
ATOM 1531 C CA . THR A 1 194 ? 4.254 -2.340 11.167 1.00 95.25 194 THR A CA 1
ATOM 1532 C C . THR A 1 194 ? 5.664 -1.793 11.111 1.00 95.25 194 THR A C 1
ATOM 1534 O O . THR A 1 194 ? 6.296 -1.824 10.057 1.00 95.25 194 THR A O 1
ATOM 1537 N N . LEU A 1 195 ? 6.205 -1.362 12.247 1.00 95.75 195 LEU A N 1
ATOM 1538 C CA . LEU A 1 195 ? 7.533 -0.770 12.315 1.00 95.75 195 LEU A CA 1
ATOM 1539 C C . LEU A 1 195 ? 8.630 -1.778 11.965 1.00 95.75 195 LEU A C 1
ATOM 1541 O O . LEU A 1 195 ? 9.552 -1.440 11.229 1.00 95.75 195 LEU A O 1
ATOM 1545 N N . THR A 1 196 ? 8.519 -3.022 12.436 1.00 95.62 196 THR A N 1
ATOM 1546 C CA . THR A 1 196 ? 9.471 -4.087 12.074 1.00 95.62 196 THR A CA 1
ATOM 1547 C C . THR A 1 196 ? 9.485 -4.342 10.565 1.00 95.62 196 THR A C 1
ATOM 1549 O O . THR A 1 196 ? 10.558 -4.435 9.965 1.00 95.62 196 THR A O 1
ATOM 1552 N N . THR A 1 197 ? 8.310 -4.349 9.932 1.00 95.62 197 THR A N 1
ATOM 1553 C CA . THR A 1 197 ? 8.181 -4.485 8.475 1.00 95.62 197 THR A CA 1
ATOM 1554 C C . THR A 1 197 ? 8.763 -3.271 7.748 1.00 95.62 197 THR A C 1
ATOM 1556 O O . THR A 1 197 ? 9.556 -3.433 6.825 1.00 95.62 197 THR A O 1
ATOM 1559 N N . ILE A 1 198 ? 8.454 -2.049 8.194 1.00 97.31 198 ILE A N 1
ATOM 1560 C CA . ILE A 1 198 ? 9.012 -0.806 7.637 1.00 97.31 198 ILE A CA 1
ATOM 1561 C C . ILE A 1 198 ? 10.543 -0.815 7.690 1.00 97.31 198 ILE A C 1
ATOM 1563 O O . ILE A 1 198 ? 11.185 -0.492 6.691 1.00 97.31 198 ILE A O 1
ATOM 1567 N N . ILE A 1 199 ? 11.139 -1.228 8.813 1.00 97.94 199 ILE A N 1
ATOM 1568 C CA . ILE A 1 199 ? 12.598 -1.327 8.954 1.00 97.94 199 ILE A CA 1
ATOM 1569 C C . ILE A 1 199 ? 13.170 -2.296 7.914 1.00 97.94 199 ILE A C 1
ATOM 1571 O O . ILE A 1 199 ? 14.127 -1.949 7.222 1.00 97.94 199 ILE A O 1
ATOM 1575 N N . ALA A 1 200 ? 12.566 -3.475 7.742 1.00 97.38 200 ALA A N 1
ATOM 1576 C CA . ALA A 1 200 ? 13.006 -4.439 6.735 1.00 97.38 200 ALA A CA 1
ATOM 1577 C C . ALA A 1 200 ? 12.908 -3.876 5.303 1.00 97.38 200 ALA A C 1
ATOM 1579 O O . ALA A 1 200 ? 13.831 -4.042 4.505 1.00 97.38 200 ALA A O 1
ATOM 1580 N N . LEU A 1 201 ? 11.829 -3.157 4.981 1.00 97.81 201 LEU A N 1
ATOM 1581 C CA . LEU A 1 201 ? 11.645 -2.525 3.671 1.00 97.81 201 LEU A CA 1
ATOM 1582 C C . LEU A 1 201 ? 12.670 -1.412 3.419 1.00 97.81 201 LEU A C 1
ATOM 1584 O O . LEU A 1 201 ? 13.202 -1.315 2.315 1.00 97.81 201 LEU A O 1
ATOM 1588 N N . ILE A 1 202 ? 12.997 -0.612 4.437 1.00 98.06 202 ILE A N 1
ATOM 1589 C CA . ILE A 1 202 ? 14.051 0.409 4.354 1.00 98.06 202 ILE A CA 1
ATOM 1590 C C . ILE A 1 202 ? 15.408 -0.248 4.085 1.00 98.06 202 ILE A C 1
ATOM 1592 O O . ILE A 1 202 ? 16.148 0.217 3.222 1.00 98.06 202 ILE A O 1
ATOM 1596 N N . VAL A 1 203 ? 15.722 -1.360 4.756 1.00 98.00 203 VAL A N 1
ATOM 1597 C CA . VAL A 1 203 ? 16.951 -2.123 4.488 1.00 98.00 203 VAL A CA 1
ATOM 1598 C C . VAL A 1 203 ? 16.986 -2.599 3.033 1.00 98.00 203 VAL A C 1
ATOM 1600 O O . VAL A 1 203 ? 18.000 -2.427 2.358 1.00 98.00 203 VAL A O 1
ATOM 1603 N N . ILE A 1 204 ? 15.879 -3.124 2.501 1.00 96.81 204 ILE A N 1
ATOM 1604 C CA . 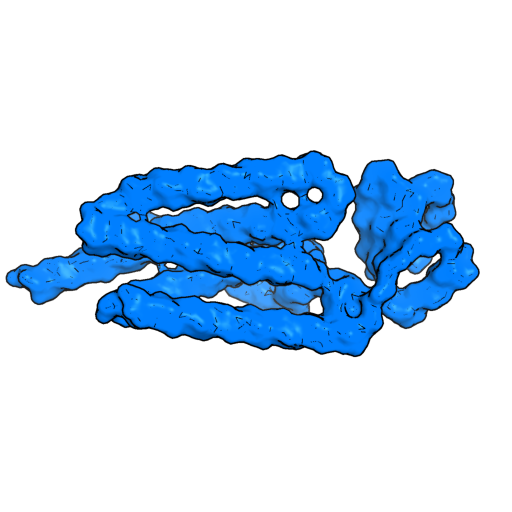ILE A 1 204 ? 15.804 -3.514 1.084 1.00 96.81 204 ILE A CA 1
ATOM 1605 C C . ILE A 1 204 ? 16.051 -2.304 0.172 1.00 96.81 204 ILE A C 1
ATOM 1607 O O . ILE A 1 204 ? 16.820 -2.413 -0.781 1.00 96.81 204 ILE A O 1
ATOM 1611 N N . LEU A 1 205 ? 15.450 -1.149 0.460 1.00 95.50 205 LEU A N 1
ATOM 1612 C CA . LEU A 1 205 ? 15.616 0.056 -0.358 1.00 95.50 205 LEU A CA 1
ATOM 1613 C C . LEU A 1 205 ? 17.058 0.577 -0.375 1.00 95.50 205 LEU A C 1
ATOM 1615 O O . LEU A 1 205 ? 17.530 1.004 -1.428 1.00 95.50 205 LEU A O 1
ATOM 1619 N N . LEU A 1 206 ? 17.750 0.524 0.765 1.00 95.25 206 LEU A N 1
ATOM 1620 C CA . LEU A 1 206 ? 19.108 1.049 0.906 1.00 95.25 206 LEU A CA 1
ATOM 1621 C C . LEU A 1 206 ? 20.182 0.090 0.381 1.00 95.25 206 LEU A C 1
ATOM 1623 O O . LEU A 1 206 ? 21.156 0.543 -0.214 1.00 95.25 206 LEU A O 1
ATOM 1627 N N . PHE A 1 207 ? 20.017 -1.218 0.589 1.00 94.31 207 PHE A N 1
ATOM 1628 C CA . PHE A 1 207 ? 21.089 -2.194 0.359 1.00 94.31 207 PHE A CA 1
ATOM 1629 C C . PHE A 1 207 ? 20.858 -3.120 -0.840 1.00 94.31 207 PHE A C 1
ATOM 1631 O O . PHE A 1 207 ? 21.806 -3.740 -1.320 1.00 94.31 207 PHE A O 1
ATOM 1638 N N . SER A 1 208 ? 19.629 -3.245 -1.350 1.00 92.75 208 SER A N 1
ATOM 1639 C CA . SER A 1 208 ? 19.370 -4.122 -2.495 1.00 92.75 208 SER A CA 1
ATOM 1640 C C . SER A 1 208 ? 19.914 -3.524 -3.791 1.00 92.75 208 SER A C 1
ATOM 1642 O O . SER A 1 208 ? 19.615 -2.387 -4.151 1.00 92.75 208 SER A O 1
ATOM 1644 N N . GLN A 1 209 ? 20.648 -4.321 -4.563 1.00 86.62 209 GLN A N 1
ATOM 1645 C CA . GLN A 1 209 ? 21.029 -3.967 -5.936 1.00 86.62 209 GLN A CA 1
ATOM 1646 C C . GLN A 1 209 ? 19.932 -4.315 -6.955 1.00 86.62 209 GLN A C 1
ATOM 1648 O O . GLN A 1 209 ? 20.015 -3.934 -8.119 1.00 86.62 209 GLN A O 1
ATOM 1653 N N . ASN A 1 210 ? 18.894 -5.048 -6.536 1.00 86.88 210 ASN A N 1
ATOM 1654 C CA . ASN A 1 210 ? 17.823 -5.486 -7.418 1.00 86.88 210 ASN A CA 1
ATOM 1655 C C . ASN A 1 210 ? 16.685 -4.450 -7.456 1.00 86.88 210 ASN A C 1
ATOM 1657 O O . ASN A 1 210 ? 15.951 -4.274 -6.479 1.00 86.88 210 ASN A O 1
ATOM 1661 N N . GLU A 1 211 ? 16.510 -3.813 -8.614 1.00 84.38 211 GLU A N 1
ATOM 1662 C CA . GLU A 1 211 ? 15.491 -2.783 -8.856 1.00 84.38 211 GLU A CA 1
ATOM 1663 C C . GLU A 1 211 ? 14.049 -3.288 -8.703 1.00 84.38 211 GLU A C 1
ATOM 1665 O O . GLU A 1 211 ? 13.164 -2.529 -8.299 1.00 84.38 211 GLU A O 1
ATOM 1670 N N . ILE A 1 212 ? 13.798 -4.574 -8.964 1.00 88.69 212 ILE A N 1
ATOM 1671 C CA . ILE A 1 212 ? 12.478 -5.184 -8.764 1.00 88.69 212 ILE A CA 1
ATOM 1672 C C . ILE A 1 212 ? 12.158 -5.216 -7.267 1.00 88.69 212 ILE A C 1
ATOM 1674 O O . ILE A 1 212 ? 11.081 -4.779 -6.863 1.00 88.69 212 ILE A O 1
ATOM 1678 N N . LEU A 1 213 ? 13.114 -5.652 -6.437 1.00 93.50 213 LEU A N 1
ATOM 1679 C CA . LEU A 1 213 ? 12.948 -5.678 -4.979 1.00 93.50 213 LEU A CA 1
ATOM 1680 C C . LEU A 1 213 ? 12.770 -4.270 -4.404 1.00 93.50 213 LEU A C 1
ATOM 1682 O O . LEU A 1 213 ? 11.885 -4.063 -3.578 1.00 93.50 213 LEU A O 1
ATOM 1686 N N . LYS A 1 214 ? 13.552 -3.291 -4.877 1.00 93.38 214 LYS A N 1
ATOM 1687 C CA . LYS A 1 214 ? 13.391 -1.879 -4.492 1.00 93.38 214 LYS A CA 1
ATOM 1688 C C . LYS A 1 214 ? 12.013 -1.339 -4.865 1.00 93.38 214 LYS A C 1
ATOM 1690 O O . LYS A 1 214 ? 11.363 -0.699 -4.046 1.00 93.38 214 LYS A O 1
ATOM 1695 N N . SER A 1 215 ? 11.536 -1.644 -6.072 1.00 93.56 215 SER A N 1
ATOM 1696 C CA . SER A 1 215 ? 10.214 -1.217 -6.543 1.00 93.56 215 SER A CA 1
ATOM 1697 C C . SER A 1 215 ? 9.088 -1.822 -5.698 1.00 93.56 215 SER A C 1
ATOM 1699 O O . SER A 1 215 ? 8.165 -1.111 -5.310 1.00 93.56 215 SER A O 1
ATOM 1701 N N . MET A 1 216 ? 9.173 -3.114 -5.362 1.00 96.50 216 MET A N 1
ATOM 1702 C CA . MET A 1 216 ? 8.224 -3.768 -4.452 1.00 96.50 216 MET A CA 1
ATOM 1703 C C . MET A 1 216 ? 8.264 -3.144 -3.055 1.00 96.50 216 MET A C 1
ATOM 1705 O O . MET A 1 216 ? 7.211 -2.845 -2.488 1.00 96.50 216 MET A O 1
ATOM 1709 N N . ALA A 1 217 ? 9.470 -2.922 -2.522 1.00 97.44 217 ALA A N 1
ATOM 1710 C CA . ALA A 1 217 ? 9.667 -2.381 -1.187 1.00 97.44 217 ALA A CA 1
ATOM 1711 C C . ALA A 1 217 ? 9.158 -0.943 -1.057 1.00 97.44 217 ALA A C 1
ATOM 1713 O O . ALA A 1 217 ? 8.546 -0.614 -0.046 1.00 97.44 217 ALA A O 1
ATOM 1714 N N . LEU A 1 218 ? 9.342 -0.112 -2.087 1.00 97.56 218 LEU A N 1
ATOM 1715 C CA . LEU A 1 218 ? 8.833 1.258 -2.108 1.00 97.56 218 LEU A CA 1
ATOM 1716 C C . LEU A 1 218 ? 7.302 1.285 -2.054 1.00 97.56 218 LEU A C 1
ATOM 1718 O O . LEU A 1 218 ? 6.736 2.028 -1.257 1.00 97.56 218 LEU A O 1
ATOM 1722 N N . VAL A 1 219 ? 6.636 0.453 -2.864 1.00 97.50 219 VAL A N 1
ATOM 1723 C CA . VAL A 1 219 ? 5.168 0.358 -2.862 1.00 97.50 219 VAL A CA 1
ATOM 1724 C C . VAL A 1 219 ? 4.651 -0.080 -1.492 1.00 97.50 219 VAL A C 1
ATOM 1726 O O . VAL A 1 219 ? 3.733 0.546 -0.964 1.00 97.50 219 VAL A O 1
ATOM 1729 N N . LEU A 1 220 ? 5.262 -1.108 -0.891 1.00 97.50 220 LEU A N 1
ATOM 1730 C CA . LEU A 1 220 ? 4.895 -1.568 0.450 1.00 97.50 220 LEU A CA 1
ATOM 1731 C C . LEU A 1 220 ? 5.139 -0.482 1.502 1.00 97.50 220 LEU A C 1
ATOM 1733 O O . LEU A 1 220 ? 4.264 -0.228 2.318 1.00 97.50 220 LEU A O 1
ATOM 1737 N N . LEU A 1 221 ? 6.291 0.190 1.475 1.00 98.12 221 LEU A N 1
ATOM 1738 C CA . LEU A 1 221 ? 6.653 1.209 2.462 1.00 98.12 221 LEU A CA 1
ATOM 1739 C C . LEU A 1 221 ? 5.667 2.384 2.453 1.00 98.12 221 LEU A C 1
ATOM 1741 O O . LEU A 1 221 ? 5.204 2.819 3.510 1.00 98.12 221 LEU A O 1
ATOM 1745 N N . VAL A 1 222 ? 5.331 2.880 1.260 1.00 98.06 222 VAL A N 1
ATOM 1746 C CA . VAL A 1 222 ? 4.326 3.937 1.093 1.00 98.06 222 VAL A CA 1
ATOM 1747 C C . VAL A 1 222 ? 2.968 3.447 1.592 1.00 98.06 222 VAL A C 1
ATOM 1749 O O . VAL A 1 222 ? 2.330 4.144 2.379 1.00 98.06 222 VAL A O 1
ATOM 1752 N N . GLY A 1 223 ? 2.568 2.230 1.211 1.00 97.44 223 GLY A N 1
ATOM 1753 C CA . GLY A 1 223 ? 1.321 1.625 1.670 1.00 97.44 223 GLY A CA 1
ATOM 1754 C C . GLY A 1 223 ? 1.215 1.553 3.187 1.00 97.44 223 GLY A C 1
ATOM 1755 O O . GLY A 1 223 ? 0.260 2.064 3.766 1.00 97.44 223 GLY A O 1
ATOM 1756 N N . LEU A 1 224 ? 2.226 0.995 3.851 1.00 97.50 224 LEU A N 1
ATOM 1757 C CA . LEU A 1 224 ? 2.259 0.872 5.309 1.00 97.50 224 LEU A CA 1
ATOM 1758 C C . LEU A 1 224 ? 2.242 2.228 6.023 1.00 97.50 224 LEU A C 1
ATOM 1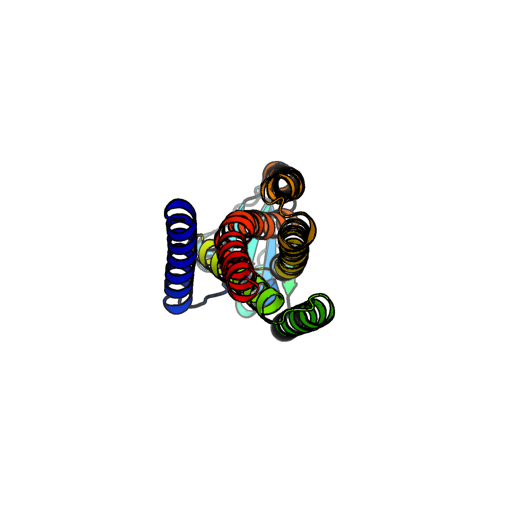760 O O . LEU A 1 224 ? 1.712 2.338 7.125 1.00 97.50 224 LEU A O 1
ATOM 1764 N N . THR A 1 225 ? 2.781 3.275 5.397 1.00 96.62 225 THR A N 1
ATOM 1765 C CA . THR A 1 225 ? 2.719 4.633 5.954 1.00 96.62 225 THR A CA 1
ATOM 1766 C C . THR A 1 225 ? 1.279 5.145 5.994 1.00 96.62 225 THR A C 1
ATOM 1768 O O . THR A 1 225 ? 0.845 5.681 7.016 1.00 96.62 225 THR A O 1
ATOM 1771 N N . PHE A 1 226 ? 0.518 4.948 4.915 1.00 97.50 226 PHE A N 1
ATOM 1772 C CA . PHE A 1 226 ? -0.901 5.304 4.888 1.00 97.50 226 PHE A CA 1
ATOM 1773 C C . PHE A 1 226 ? -1.758 4.365 5.735 1.00 97.50 226 PHE A C 1
ATOM 1775 O O . PHE A 1 226 ? -2.690 4.843 6.376 1.00 97.50 226 PHE A O 1
ATOM 1782 N N . ASP A 1 227 ? -1.392 3.084 5.845 1.00 97.12 227 ASP A N 1
ATOM 1783 C CA . ASP A 1 227 ? -2.060 2.143 6.749 1.00 97.12 227 ASP A CA 1
ATOM 1784 C C . ASP A 1 227 ? -2.038 2.635 8.190 1.00 97.12 227 ASP A C 1
ATOM 1786 O O . ASP A 1 227 ? -3.068 2.621 8.857 1.00 97.12 227 ASP A O 1
ATOM 1790 N N . ILE A 1 228 ? -0.911 3.178 8.657 1.00 96.00 228 ILE A N 1
ATOM 1791 C CA . ILE A 1 228 ? -0.839 3.746 10.006 1.00 96.00 228 ILE A CA 1
ATOM 1792 C C . ILE A 1 228 ? -1.870 4.874 10.189 1.00 96.00 228 ILE A C 1
ATOM 1794 O O . ILE A 1 228 ? -2.512 4.978 11.237 1.00 96.00 228 ILE A O 1
ATOM 1798 N N . ILE A 1 229 ? -2.048 5.719 9.174 1.00 95.81 229 ILE A N 1
ATOM 1799 C CA . ILE A 1 229 ? -2.999 6.832 9.216 1.00 95.81 229 ILE A CA 1
ATOM 1800 C C . ILE A 1 229 ? -4.431 6.290 9.174 1.00 95.81 229 ILE A C 1
ATOM 1802 O O . ILE A 1 229 ? -5.225 6.577 10.068 1.00 95.81 229 ILE A O 1
ATOM 1806 N N . ASN A 1 230 ? -4.782 5.487 8.177 1.00 97.25 230 ASN A N 1
ATOM 1807 C CA . ASN A 1 230 ? -6.171 5.093 7.971 1.00 97.25 230 ASN A CA 1
ATOM 1808 C C . ASN A 1 230 ? -6.625 4.024 8.972 1.00 97.25 230 ASN A C 1
ATOM 1810 O O . ASN A 1 230 ? -7.730 4.115 9.494 1.00 97.25 230 ASN A O 1
ATOM 1814 N N . THR A 1 231 ? -5.786 3.066 9.351 1.00 96.06 231 THR A N 1
ATOM 1815 C CA . THR A 1 231 ? -6.166 2.043 10.336 1.00 96.06 231 THR A CA 1
ATOM 1816 C C . THR A 1 231 ? -6.338 2.663 11.722 1.00 96.06 231 THR A C 1
ATOM 1818 O O . THR A 1 231 ? -7.424 2.620 12.303 1.00 96.06 231 THR A O 1
ATOM 1821 N N . TRP A 1 232 ? -5.314 3.334 12.253 1.00 94.56 232 TRP A N 1
ATOM 1822 C CA . TRP A 1 232 ? -5.374 3.842 13.629 1.00 94.56 232 TRP A CA 1
ATOM 1823 C C . TRP A 1 232 ? -6.191 5.130 13.748 1.00 94.56 232 TRP A C 1
ATOM 1825 O O . TRP A 1 232 ? -6.926 5.315 14.717 1.00 94.56 232 TRP A O 1
ATOM 1835 N N . ILE A 1 233 ? -6.118 6.033 12.768 1.00 94.25 233 ILE A N 1
ATOM 1836 C CA . ILE A 1 233 ? -6.823 7.317 12.852 1.00 94.25 233 ILE A CA 1
ATOM 1837 C C . ILE A 1 233 ? -8.223 7.216 12.248 1.00 94.25 233 ILE A C 1
ATOM 1839 O O . ILE A 1 233 ? -9.181 7.547 12.950 1.00 94.25 233 ILE A O 1
ATOM 1843 N N . GLN A 1 234 ? -8.372 6.761 11.000 1.00 95.44 234 GLN A N 1
ATOM 1844 C CA . GLN A 1 234 ? -9.681 6.718 10.330 1.00 95.44 234 GLN A CA 1
ATOM 1845 C C . GLN A 1 234 ? -10.576 5.617 10.924 1.00 95.44 234 GLN A C 1
ATOM 1847 O O . GLN A 1 234 ? -11.584 5.937 11.561 1.00 95.44 234 GLN A O 1
ATOM 1852 N N . ASN A 1 235 ? -10.199 4.340 10.784 1.00 95.56 235 ASN A N 1
ATOM 1853 C CA . ASN A 1 235 ? -10.983 3.210 11.288 1.00 95.56 235 ASN A CA 1
ATOM 1854 C C . ASN A 1 235 ? -11.091 3.261 12.814 1.00 95.56 235 ASN A C 1
ATOM 1856 O O . ASN A 1 235 ? -12.191 3.239 13.362 1.00 95.56 235 ASN A O 1
ATOM 1860 N N . GLY A 1 236 ? -9.968 3.460 13.510 1.00 93.62 236 GLY A N 1
ATOM 1861 C CA . GLY A 1 236 ? -9.942 3.561 14.970 1.00 93.62 236 GLY A CA 1
ATOM 1862 C C . GLY A 1 236 ? -10.873 4.642 15.523 1.00 93.62 236 GLY A C 1
ATOM 1863 O O . GLY A 1 236 ? -11.609 4.400 16.483 1.00 93.62 236 GLY A O 1
ATOM 1864 N N . SER A 1 237 ? -10.921 5.829 14.906 1.00 92.50 237 SER A N 1
ATOM 1865 C CA . SER A 1 237 ? -11.854 6.878 15.341 1.00 92.50 237 SER A CA 1
ATOM 1866 C C . SER A 1 237 ? -13.312 6.506 15.080 1.00 92.50 237 SER A C 1
ATOM 1868 O O . SER A 1 237 ? -14.145 6.729 15.961 1.00 92.50 237 SER A O 1
ATOM 1870 N N . LEU A 1 238 ? -13.623 5.942 13.909 1.00 93.00 238 LEU A N 1
ATOM 1871 C CA . LEU A 1 238 ? -14.983 5.536 13.537 1.00 93.00 238 LEU A CA 1
ATOM 1872 C C . LEU A 1 238 ? -15.494 4.400 14.431 1.00 93.00 238 LEU A C 1
ATOM 1874 O O . LEU A 1 238 ? -16.599 4.488 14.966 1.00 93.00 238 LEU A O 1
ATOM 1878 N N . LEU A 1 239 ? -14.662 3.393 14.687 1.00 91.94 239 LEU A N 1
ATOM 1879 C CA . LEU A 1 239 ? -14.987 2.263 15.550 1.00 91.94 239 LEU A CA 1
ATOM 1880 C C . LEU A 1 239 ? -15.269 2.709 16.993 1.00 91.94 239 LEU A C 1
ATOM 1882 O O . LEU A 1 239 ? -16.241 2.280 17.616 1.00 91.94 239 LEU A O 1
ATOM 1886 N N . LEU A 1 240 ? -14.465 3.636 17.523 1.00 89.56 240 LEU A N 1
ATOM 1887 C CA . LEU A 1 240 ? -14.678 4.187 18.865 1.00 89.56 240 LEU A CA 1
ATOM 1888 C C . LEU A 1 240 ? -15.946 5.050 18.966 1.00 89.56 240 LEU A C 1
ATOM 1890 O O . LEU A 1 240 ? -16.505 5.177 20.059 1.00 89.56 240 LEU A O 1
ATOM 1894 N N . LEU A 1 241 ? -16.381 5.685 17.872 1.00 89.06 241 LEU A N 1
ATOM 1895 C CA . LEU A 1 241 ? -17.662 6.397 17.818 1.00 89.06 241 LEU A CA 1
ATOM 1896 C C . LEU A 1 241 ? -18.828 5.404 17.801 1.00 89.06 241 LEU A C 1
ATOM 1898 O O . LEU A 1 241 ? -19.754 5.558 18.597 1.00 89.06 241 LEU A O 1
ATOM 1902 N N . LEU A 1 242 ? -18.725 4.356 16.980 1.00 88.19 242 LEU A N 1
ATOM 1903 C CA . LEU A 1 242 ? -19.717 3.288 16.873 1.00 88.19 242 LEU A CA 1
ATOM 1904 C C . LEU A 1 242 ? -19.962 2.600 18.225 1.00 88.19 242 LEU A C 1
ATOM 1906 O O . LEU A 1 242 ? -21.101 2.529 18.684 1.00 88.19 242 LEU A O 1
ATOM 1910 N N . ASN A 1 243 ? -18.895 2.160 18.901 1.00 83.50 243 ASN A N 1
ATOM 1911 C CA . ASN A 1 243 ? -18.993 1.473 20.194 1.00 83.50 243 ASN A CA 1
ATOM 1912 C C . ASN A 1 243 ? -19.685 2.361 21.253 1.00 83.50 243 ASN A C 1
ATOM 1914 O O . ASN A 1 243 ? -20.535 1.919 22.026 1.00 83.50 243 ASN A O 1
ATOM 1918 N N . LYS A 1 244 ? -19.407 3.672 21.248 1.00 82.00 244 LYS A N 1
ATOM 1919 C CA . LYS A 1 244 ? -20.061 4.613 22.167 1.00 82.00 244 LYS A CA 1
ATOM 1920 C C . LYS A 1 244 ? -21.568 4.733 21.919 1.00 82.00 244 LYS A C 1
ATOM 1922 O O . LYS A 1 244 ? -22.322 4.850 22.884 1.00 82.00 244 LYS A O 1
ATOM 1927 N N . GLU A 1 245 ? -22.011 4.760 20.664 1.00 77.56 245 GLU A N 1
ATOM 1928 C CA . GLU A 1 245 ? -23.443 4.822 20.347 1.00 77.56 245 GLU A CA 1
ATOM 1929 C C . GLU A 1 245 ? -24.181 3.548 20.747 1.00 77.56 245 GLU A C 1
ATOM 1931 O O . GLU A 1 245 ? -25.306 3.629 21.236 1.00 77.56 245 GLU A O 1
ATOM 1936 N N . GLN A 1 246 ? -23.541 2.387 20.610 1.00 77.06 246 GLN A N 1
ATOM 1937 C CA . GLN A 1 246 ? -24.113 1.116 21.052 1.00 77.06 246 GLN A CA 1
ATOM 1938 C C . GLN A 1 246 ? -24.283 1.071 22.572 1.00 77.06 246 GLN A C 1
ATOM 1940 O O . GLN A 1 246 ? -25.366 0.750 23.054 1.00 77.06 246 GLN A O 1
ATOM 1945 N N . ASN A 1 247 ? -23.274 1.509 23.327 1.00 74.44 247 ASN A N 1
ATOM 1946 C CA . ASN A 1 247 ? -23.361 1.570 24.789 1.00 74.44 247 ASN A CA 1
ATOM 1947 C C . ASN A 1 247 ? -24.433 2.551 25.289 1.00 74.44 247 ASN A C 1
ATOM 1949 O O . ASN A 1 247 ? -25.022 2.317 26.335 1.00 74.44 247 ASN A O 1
ATOM 1953 N N . LYS A 1 248 ? -24.723 3.623 24.540 1.00 71.12 248 LYS A N 1
ATOM 1954 C CA . LYS A 1 248 ? -25.824 4.548 24.857 1.00 71.12 248 LYS A CA 1
ATOM 1955 C C . LYS A 1 248 ? -27.214 3.986 24.565 1.00 71.12 248 LYS A C 1
ATOM 1957 O O . LYS A 1 248 ? -28.163 4.450 25.173 1.00 71.12 248 LYS A O 1
ATOM 1962 N N . LYS A 1 249 ? -27.351 3.077 23.595 1.00 66.12 249 LYS A N 1
ATOM 1963 C CA . LYS A 1 249 ? -28.641 2.451 23.244 1.00 66.12 249 LYS A CA 1
ATOM 1964 C C . LYS A 1 249 ? -29.020 1.309 24.189 1.00 66.12 249 LYS A C 1
ATOM 1966 O O . LYS A 1 249 ? -30.186 0.939 24.237 1.00 66.12 249 LYS A O 1
ATOM 1971 N N . ASN A 1 250 ? -28.039 0.760 24.904 1.00 61.00 250 ASN A N 1
ATOM 1972 C CA . ASN A 1 250 ? -28.208 -0.348 25.844 1.00 61.00 250 ASN A CA 1
ATOM 1973 C C . ASN A 1 250 ? -28.341 0.115 27.315 1.00 61.00 250 ASN A C 1
ATOM 1975 O O . ASN A 1 250 ? -28.366 -0.734 28.204 1.00 61.00 250 ASN A O 1
ATOM 1979 N N . GLN A 1 251 ? -28.384 1.431 27.566 1.00 48.59 251 GLN A N 1
ATOM 1980 C CA . GLN A 1 251 ? -28.655 2.072 28.863 1.00 48.59 251 GLN A CA 1
ATOM 1981 C C . GLN A 1 251 ? -30.003 2.784 28.806 1.00 48.59 251 GLN A C 1
ATOM 1983 O O . GLN A 1 251 ? -30.707 2.760 29.836 1.00 48.59 251 GLN A O 1
#

Secondary structure (DSSP, 8-state):
-HHHHHHHHHHHHHHHHHHHHHHHSS-SS-B-HHHH-EEEEEEETTS---GGGGTTSEEEE-SSEEEEEE-HHHHHHHHTT---EEEEE-HHHHHHHHHHHHHHHHHHHHHHHHHHHHH-SSTHHHHHHHHHHHHHHHHHHHHHHHTT--B-HHHHHHHHHHHHHHHHHHHHHHHHHHHS--HHHHHHHHHHHHHHHHHHHHHHHHH---HHHHHHHHHHHHHHHHHIIIIIIIIHHHHHHHHHHHHHH--

Radius of gyration: 21.78 Å; chains: 1; bounding box: 60×30×63 Å

Sequence (251 aa):
MKKKLIGLAFSLSILLFSIYVLVTSPSPIKKDVSLAGGVEFYIPKNQTLNLTEFKNAIIKETDQYYIIDVPYEEANKIKSKYNVSYREFKPTVASNFYKSLISAFIFSFLAVGVSLFFFFKNPLIPALTILALVSNVIDTLAFLNLIGFKFSIASLASLFMFVGYSVDTNILLSEKVLEEGNYKEALITGLSLTLTTIIALIVILLFSQNEILKSMALVLLVGLTFDIINTWIQNGSLLLLLNKEQNKKNQ

Foldseek 3Di:
DVVLVVLQVVLVVLLVVLVVLCVPDPHLAAAFCQQQWFKKWWAFPVDDDPCVLLVPWDWDDFPTTTITTGHHVSVVVVVVVDPTDMDGHHRVNSNVLNVVLVVVVVVLLVVLLVVVCVVDPDNVLSVLLSVLLVSLVSSLSSVCVVVVHHDHSLLSVLNSVLSVLLSVLLVLQLCCCPPVVCNPVSLVVSVVVLVVLLVVLVCCCPPPSDPSSNSSSSSNNSSSVSSNSSRCNNSVSVSVVVVVVVVVVVD

pLDDT: mean 88.31, std 9.47, range [48.59, 98.12]

InterPro domains:
  IPR022813 Protein-export membrane protein SecD/SecF, archaeal and bacterial [PTHR30081] (84-249)
  IPR024921 Protein-export membrane protein SecF [MF_01464_A] (1-248)
  IPR048634 Protein export membrane protein SecD/SecF, C-terminal [PF02355] (80-244)

Organism: Nanoarchaeum equitans (strain Kin4-M) (NCBI:txid228908)